Protein AF-A0A7S1DBY1-F1 (afdb_monomer)

Secondary structure (DSSP, 8-state):
--SS---TTTTPPPPPPPPPPS-HHHHHHHHHHHHHHHHHHHHHHHHHHHHHHHHHHHHHHHHHHHHHHHHHHHHHHHHHHHHHHHHHHHHHHHHHHHHHHHHHHHHHHHHHHHGGGS-------S--------TTTTTTTTSPPGGGB-TTTSSB-SSEEE-TTS-EEEHHHHHHHHTSTT-B-TTT-PBPP--

Sequence (195 aa):
NFQSSLTRGAFSPPPLDPFPRLQVPAMEEWVRKAVDRQNEFLFQTKRSIEEITAQSLNRTIGLRNQIAKLETEIQDADQISHHSIDDIQTRSESWVNNVDSTITLASHVIQALINKETESSPGCSLISGSFSTDEEELADVLEPPDHLACPITMELMTDPVMASDGHTYEREYIQQVLSAPNARSPLTNEKFEND

Mean predicted aligned error: 19.59 Å

Structure (mmCIF, N/CA/C/O backbone):
data_AF-A0A7S1DBY1-F1
#
_entry.id   AF-A0A7S1DBY1-F1
#
loop_
_atom_site.group_PDB
_atom_site.id
_atom_site.type_symbol
_atom_site.label_atom_id
_atom_site.label_alt_id
_atom_site.label_comp_id
_atom_site.label_asym_id
_atom_site.label_entity_id
_atom_site.label_seq_id
_atom_site.pdbx_PDB_ins_code
_atom_site.Cartn_x
_atom_site.Cartn_y
_atom_site.Cartn_z
_atom_site.occupancy
_atom_site.B_iso_or_equiv
_atom_site.auth_seq_id
_atom_site.auth_comp_id
_atom_site.auth_asym_id
_atom_site.auth_atom_id
_atom_site.pdbx_PDB_model_num
ATOM 1 N N . ASN A 1 1 ? -20.248 7.470 12.371 1.00 36.28 1 ASN A N 1
ATOM 2 C CA . ASN A 1 1 ? -21.475 7.653 13.182 1.00 36.28 1 ASN A CA 1
ATOM 3 C C . ASN A 1 1 ? -21.531 6.717 14.391 1.00 36.28 1 ASN A C 1
ATOM 5 O O . ASN A 1 1 ? -22.441 5.913 14.481 1.00 36.28 1 ASN A O 1
ATOM 9 N N . PHE A 1 2 ? -20.577 6.816 15.326 1.00 36.31 2 PHE A N 1
ATOM 10 C CA . PHE A 1 2 ? -20.592 6.071 16.605 1.00 36.31 2 PHE A CA 1
ATOM 11 C C . PHE A 1 2 ? -19.983 6.915 17.746 1.00 36.31 2 PHE A C 1
ATOM 13 O O . PHE A 1 2 ? -19.321 6.407 18.640 1.00 36.31 2 PHE A O 1
ATOM 20 N N . GLN A 1 3 ? -20.160 8.240 17.691 1.00 42.84 3 GLN A N 1
ATOM 21 C CA . GLN A 1 3 ? -19.724 9.159 18.755 1.00 42.84 3 GLN A CA 1
ATOM 22 C C . GLN A 1 3 ? -20.883 9.695 19.607 1.00 42.84 3 GLN A C 1
ATOM 24 O O . GLN A 1 3 ? -20.719 10.648 20.356 1.00 42.84 3 GLN A O 1
ATOM 29 N N . SER A 1 4 ? -22.058 9.077 19.545 1.00 43.94 4 SER A N 1
ATOM 30 C CA . SER A 1 4 ? -23.258 9.635 20.164 1.00 43.94 4 SER A CA 1
ATOM 31 C C . SER A 1 4 ? -24.070 8.575 20.899 1.00 43.94 4 SER A C 1
ATOM 33 O O . SER A 1 4 ? -25.180 8.281 20.474 1.00 43.94 4 SER A O 1
ATOM 35 N N . SER A 1 5 ? -23.534 7.988 21.975 1.00 44.09 5 SER A N 1
ATOM 36 C CA . SER A 1 5 ? -24.376 7.326 23.001 1.00 44.09 5 SER A CA 1
ATOM 37 C C . SER A 1 5 ? -23.647 6.778 24.233 1.00 44.09 5 SER A C 1
ATOM 39 O O . SER A 1 5 ? -24.301 6.197 25.092 1.00 44.09 5 SER A O 1
ATOM 41 N N . LEU A 1 6 ? -22.344 7.005 24.432 1.00 51.75 6 LEU A N 1
ATOM 42 C CA . LEU A 1 6 ? -21.742 6.817 25.762 1.00 51.75 6 LEU A CA 1
ATOM 43 C C . LEU A 1 6 ? -22.088 8.023 26.643 1.00 51.75 6 LEU A C 1
ATOM 45 O O . LEU A 1 6 ? -21.251 8.834 27.030 1.00 51.75 6 LEU A O 1
ATOM 49 N N . THR A 1 7 ? -23.385 8.189 26.895 1.00 50.38 7 THR A N 1
ATOM 50 C CA . THR A 1 7 ? -23.905 9.170 27.836 1.00 50.38 7 THR A CA 1
ATOM 51 C C . THR A 1 7 ? -23.317 8.869 29.206 1.00 50.38 7 THR A C 1
ATOM 53 O O . THR A 1 7 ? -23.364 7.725 29.658 1.00 50.38 7 THR A O 1
ATOM 56 N N . ARG A 1 8 ? -22.828 9.905 29.892 1.00 51.56 8 ARG A N 1
ATOM 57 C CA . ARG A 1 8 ? -22.310 9.879 31.274 1.00 51.56 8 ARG A CA 1
ATOM 58 C C . ARG A 1 8 ? -23.188 9.104 32.278 1.00 51.56 8 ARG A C 1
ATOM 60 O O . ARG A 1 8 ? -22.697 8.742 33.337 1.00 51.56 8 ARG A O 1
ATOM 67 N N . GLY A 1 9 ? -24.462 8.860 31.956 1.00 53.31 9 GLY A N 1
ATOM 68 C CA . GLY A 1 9 ? -25.415 8.099 32.766 1.00 53.31 9 GLY A CA 1
ATOM 69 C C . GLY A 1 9 ? -25.400 6.572 32.596 1.00 53.31 9 GLY A C 1
ATOM 70 O O . GLY A 1 9 ? -25.950 5.898 33.456 1.00 53.31 9 GLY A O 1
ATOM 71 N N . ALA A 1 10 ? -24.766 6.001 31.561 1.00 59.78 10 ALA A N 1
ATOM 72 C CA . ALA A 1 10 ? -24.819 4.549 31.300 1.00 59.78 10 ALA A CA 1
ATOM 73 C C . ALA A 1 10 ? -24.071 3.696 32.347 1.00 59.78 10 ALA A C 1
ATOM 75 O O . ALA A 1 10 ? -24.363 2.515 32.508 1.00 59.78 10 ALA A O 1
ATOM 76 N N . PHE A 1 11 ? -23.136 4.306 33.081 1.00 66.38 11 PHE A N 1
ATOM 77 C CA . PHE A 1 11 ? -22.367 3.673 34.160 1.00 66.38 11 PHE A CA 1
ATOM 78 C C . PHE A 1 11 ? -22.677 4.274 35.536 1.00 66.38 11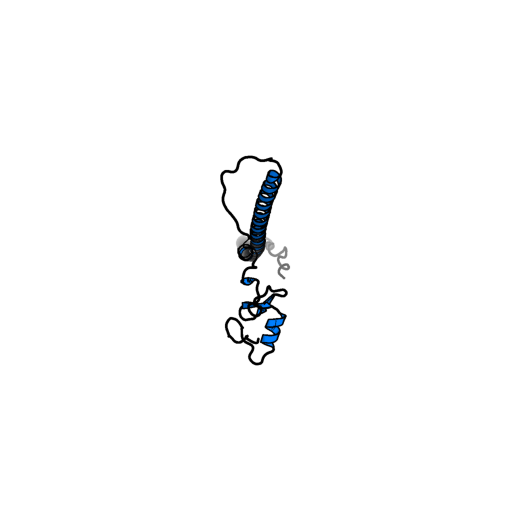 PHE A C 1
ATOM 80 O O . PHE A 1 11 ? -21.891 4.117 36.468 1.00 66.38 11 PHE A O 1
ATOM 87 N N . SER A 1 12 ? -23.792 4.996 35.682 1.00 77.62 12 SER A N 1
ATOM 88 C CA . SER A 1 12 ? -24.214 5.469 36.999 1.00 77.62 12 SER A CA 1
ATOM 89 C C . SER A 1 12 ? -24.974 4.353 37.716 1.00 77.62 12 SER A C 1
ATOM 91 O O . SER A 1 12 ? -25.920 3.819 37.131 1.00 77.62 12 SER A O 1
ATOM 93 N N . PRO A 1 13 ? -24.617 4.008 38.966 1.00 76.31 13 PRO A N 1
ATOM 94 C CA . PRO A 1 13 ? -25.388 3.041 39.732 1.00 76.31 13 PRO A CA 1
ATOM 95 C C . PRO A 1 13 ? -26.825 3.553 39.942 1.00 76.31 13 PRO A C 1
ATOM 97 O O . PRO A 1 13 ? -27.034 4.772 40.034 1.00 76.31 13 PRO A O 1
ATOM 100 N N . PRO A 1 14 ? -27.821 2.652 40.008 1.00 76.44 14 PRO A N 1
ATOM 101 C CA . PRO A 1 14 ? -29.200 3.037 40.273 1.00 76.44 14 PRO A CA 1
ATOM 102 C C . PRO A 1 14 ? -29.330 3.667 41.674 1.00 76.44 14 PRO A C 1
ATOM 104 O O . PRO A 1 14 ? -28.633 3.249 42.603 1.00 76.44 14 PRO A O 1
ATOM 107 N N . PRO A 1 15 ? -30.213 4.666 41.858 1.00 78.62 15 PRO A N 1
ATOM 108 C CA . PRO A 1 15 ? -30.458 5.259 43.168 1.00 78.62 15 PRO A CA 1
ATOM 109 C C . PRO A 1 15 ? -31.020 4.214 44.141 1.00 78.62 15 PRO A C 1
ATOM 111 O O . PRO A 1 15 ? -31.812 3.353 43.758 1.00 78.62 15 PRO A O 1
ATOM 114 N N . LEU A 1 16 ? -30.607 4.294 45.407 1.00 77.44 16 LEU A N 1
ATOM 115 C CA . LEU A 1 16 ? -31.093 3.395 46.453 1.00 77.44 16 LEU A CA 1
ATOM 116 C C . LEU A 1 16 ? -32.539 3.734 46.827 1.00 77.44 16 LEU A C 1
ATOM 118 O O . LEU A 1 16 ? -32.890 4.905 46.990 1.00 77.44 16 LEU A O 1
ATOM 122 N N . ASP A 1 17 ? -33.356 2.701 47.029 1.00 79.19 17 ASP A N 1
ATOM 123 C CA . ASP A 1 17 ? -34.693 2.870 47.595 1.00 79.19 17 ASP A CA 1
ATOM 124 C C . ASP A 1 17 ? -34.603 3.416 49.031 1.00 79.19 17 ASP A C 1
ATOM 126 O O . ASP A 1 17 ? -33.683 3.057 49.773 1.00 79.19 17 ASP A O 1
ATOM 130 N N . PRO A 1 18 ? -35.578 4.220 49.484 1.00 83.00 18 PRO A N 1
ATOM 131 C CA . PRO A 1 18 ? -35.625 4.683 50.864 1.00 83.00 18 PRO A CA 1
ATOM 132 C C . PRO A 1 18 ? -35.701 3.506 51.846 1.00 83.00 18 PRO A C 1
ATOM 134 O O . PRO A 1 18 ? -36.431 2.536 51.637 1.00 83.00 18 PRO A O 1
ATOM 137 N N . PHE A 1 19 ? -34.942 3.607 52.937 1.00 81.81 19 PHE A N 1
ATOM 138 C CA . PHE A 1 19 ? -34.843 2.553 53.941 1.00 81.81 19 PHE A CA 1
ATOM 139 C C . PHE A 1 19 ? -36.186 2.342 54.673 1.00 81.81 19 PHE A C 1
ATOM 141 O O . PHE A 1 19 ? -36.769 3.317 55.168 1.00 81.81 19 PHE A O 1
ATOM 148 N N . PRO A 1 20 ? -36.697 1.100 54.777 1.00 80.12 20 PRO A N 1
ATOM 149 C CA . PRO A 1 20 ? -37.965 0.828 55.447 1.00 80.12 20 PRO A CA 1
ATOM 150 C C . PRO A 1 20 ? -37.848 1.040 56.965 1.00 80.12 20 PRO A C 1
ATOM 152 O O . PRO A 1 20 ? -36.881 0.618 57.596 1.00 80.12 20 PRO A O 1
ATOM 155 N N . ARG A 1 21 ? -38.849 1.680 57.590 1.00 80.31 21 ARG A N 1
ATOM 156 C CA . ARG A 1 21 ? -38.885 1.853 59.054 1.00 80.31 21 ARG A CA 1
ATOM 157 C C . ARG A 1 21 ? -39.583 0.661 59.724 1.00 80.31 21 ARG A C 1
ATOM 159 O O . ARG A 1 21 ? -40.751 0.407 59.458 1.00 80.31 21 ARG A O 1
ATOM 166 N N . LEU A 1 22 ? -38.882 0.024 60.668 1.00 63.69 22 LEU A N 1
ATOM 167 C CA . LEU A 1 22 ? -39.435 -0.749 61.798 1.00 63.69 22 LEU A CA 1
ATOM 168 C C . LEU A 1 22 ? -40.109 -2.116 61.515 1.00 63.69 22 LEU A C 1
ATOM 170 O O . LEU A 1 22 ? -40.992 -2.512 62.271 1.00 63.69 22 LEU A O 1
ATOM 174 N N . GLN A 1 23 ? -39.651 -2.898 60.525 1.00 80.62 23 GLN A N 1
ATOM 175 C CA . GLN A 1 23 ? -39.951 -4.346 60.440 1.00 80.62 23 GLN A CA 1
ATOM 176 C C . GLN A 1 23 ? -38.745 -5.149 59.913 1.00 80.62 23 GLN A C 1
ATOM 178 O O . GLN A 1 23 ? -38.261 -4.881 58.816 1.00 80.62 23 GLN A O 1
ATOM 183 N N . VAL A 1 24 ? -38.276 -6.152 60.673 1.00 84.06 24 VAL A N 1
ATOM 184 C CA . VAL A 1 24 ? -37.100 -6.984 60.316 1.00 84.06 24 VAL A CA 1
ATOM 185 C C . VAL A 1 24 ? -37.265 -7.709 58.966 1.00 84.06 24 VAL A C 1
ATOM 187 O O . VAL A 1 24 ? -36.363 -7.584 58.140 1.00 84.06 24 VAL A O 1
ATOM 190 N N . PRO A 1 25 ? -38.409 -8.355 58.650 1.00 87.62 25 PRO A N 1
ATOM 191 C CA . PRO A 1 25 ? -38.575 -9.037 57.360 1.00 87.62 25 PRO A CA 1
ATOM 192 C C . PRO A 1 25 ? -38.527 -8.081 56.159 1.00 87.62 25 PRO A C 1
ATOM 194 O O . PRO A 1 25 ? -37.956 -8.399 55.119 1.00 87.62 25 PRO A O 1
ATOM 197 N N . ALA A 1 26 ? -39.080 -6.873 56.311 1.00 85.31 26 ALA A N 1
ATOM 198 C CA . ALA A 1 26 ? -39.032 -5.844 55.273 1.00 85.31 26 ALA A CA 1
ATOM 199 C C . ALA A 1 26 ? -37.602 -5.327 55.037 1.00 85.31 26 ALA A C 1
ATOM 201 O O . ALA A 1 26 ? -37.254 -4.958 53.917 1.00 85.31 26 ALA A O 1
ATOM 202 N N . MET A 1 27 ? -36.767 -5.320 56.079 1.00 86.25 27 MET A N 1
ATOM 203 C CA . MET A 1 27 ? -35.362 -4.930 55.996 1.00 86.25 27 MET A CA 1
ATOM 204 C C . MET A 1 27 ? -34.515 -5.991 55.283 1.00 86.25 27 MET A C 1
ATOM 206 O O . MET A 1 27 ? -33.734 -5.641 54.403 1.00 86.25 27 MET A O 1
ATOM 210 N N . GLU A 1 28 ? -34.701 -7.278 55.590 1.00 89.31 28 GLU A N 1
ATOM 211 C CA . GLU A 1 28 ? -34.015 -8.383 54.896 1.00 89.31 28 GLU A CA 1
ATOM 212 C C . GLU A 1 28 ? -34.369 -8.429 53.402 1.00 89.31 28 GLU A C 1
ATOM 214 O O . GLU A 1 28 ? -33.496 -8.564 52.543 1.00 89.31 28 GLU A O 1
ATOM 219 N N . GLU A 1 29 ? -35.652 -8.240 53.083 1.00 89.62 29 GLU A N 1
ATOM 220 C CA . GLU A 1 29 ? -36.157 -8.113 51.715 1.00 89.62 29 GLU A CA 1
ATOM 221 C C . GLU A 1 29 ? -35.528 -6.930 50.974 1.00 89.62 29 GLU A C 1
ATOM 223 O O . GLU A 1 29 ? -35.111 -7.063 49.820 1.00 89.62 29 GLU A O 1
ATOM 228 N N . TRP A 1 30 ? -35.445 -5.776 51.638 1.00 90.38 30 TRP A N 1
ATOM 229 C CA . TRP A 1 30 ? -34.843 -4.570 51.079 1.00 90.38 30 TRP A CA 1
ATOM 230 C C . TRP A 1 30 ? -33.349 -4.760 50.805 1.00 90.38 30 TRP A C 1
ATOM 232 O O . TRP A 1 30 ? -32.894 -4.436 49.708 1.00 90.38 30 TRP A O 1
ATOM 242 N N . VAL A 1 31 ? -32.599 -5.341 51.752 1.00 90.62 31 VAL A N 1
ATOM 243 C CA . VAL A 1 31 ? -31.158 -5.610 51.595 1.00 90.62 31 VAL A CA 1
ATOM 244 C C . VAL A 1 31 ? -30.920 -6.559 50.426 1.00 90.62 31 VAL A C 1
ATOM 246 O O . VAL A 1 31 ? -30.097 -6.258 49.564 1.00 90.62 31 VAL A O 1
ATOM 249 N N . ARG A 1 32 ? -31.679 -7.657 50.336 1.00 91.00 32 ARG A N 1
ATOM 250 C CA . ARG A 1 32 ? -31.592 -8.604 49.216 1.00 91.00 32 ARG A CA 1
ATOM 251 C C . ARG A 1 32 ? -31.838 -7.913 47.873 1.00 91.00 32 ARG A C 1
ATOM 253 O O . ARG A 1 32 ? -30.993 -7.994 46.992 1.00 91.00 32 ARG A O 1
ATOM 260 N N . LYS A 1 33 ? -32.925 -7.144 47.740 1.00 90.69 33 LYS A N 1
ATOM 261 C CA . LYS A 1 33 ? -33.230 -6.398 46.502 1.00 90.69 33 LYS A CA 1
ATOM 262 C C . LYS A 1 33 ? -32.185 -5.335 46.165 1.00 90.69 33 LYS A C 1
ATOM 264 O O . LYS A 1 33 ? -31.932 -5.070 44.992 1.00 90.69 33 LYS A O 1
ATOM 269 N N . ALA A 1 34 ? -31.603 -4.677 47.165 1.00 89.06 34 ALA A N 1
ATOM 270 C CA . ALA A 1 34 ? -30.519 -3.723 46.954 1.00 89.06 34 ALA A CA 1
ATOM 271 C C . ALA A 1 34 ? -29.258 -4.425 46.420 1.00 89.06 34 ALA A C 1
ATOM 273 O O . ALA A 1 34 ? -28.677 -3.960 45.441 1.00 89.06 34 ALA A O 1
ATOM 274 N N . VAL A 1 35 ? -28.891 -5.569 47.003 1.00 91.81 35 VAL A N 1
ATOM 275 C CA . VAL A 1 35 ? -27.761 -6.395 46.552 1.00 91.81 35 VAL A CA 1
ATOM 276 C C . VAL A 1 35 ? -27.999 -6.941 45.143 1.00 91.81 35 VAL A C 1
ATOM 278 O O . VAL A 1 35 ? -27.120 -6.813 44.295 1.00 91.81 35 VAL A O 1
ATOM 281 N N . ASP A 1 36 ? -29.189 -7.470 44.853 1.00 91.88 36 ASP A N 1
ATOM 282 C CA . ASP A 1 36 ? -29.532 -8.005 43.529 1.00 91.88 36 ASP A CA 1
ATOM 283 C C . ASP A 1 36 ? -29.437 -6.925 42.443 1.00 91.88 36 ASP A C 1
ATOM 285 O O . ASP A 1 36 ? -28.848 -7.150 41.387 1.00 91.88 36 ASP A O 1
ATOM 289 N N . ARG A 1 37 ? -29.933 -5.710 42.719 1.00 88.38 37 ARG A N 1
ATOM 290 C CA . ARG A 1 37 ? -29.807 -4.568 41.797 1.00 88.38 37 ARG A CA 1
ATOM 291 C C . ARG A 1 37 ? -28.361 -4.152 41.570 1.00 88.38 37 ARG A C 1
ATOM 293 O O . ARG A 1 37 ? -27.995 -3.834 40.440 1.00 88.38 37 ARG A O 1
ATOM 300 N N . GLN A 1 38 ? -27.546 -4.155 42.622 1.00 89.62 38 GLN A N 1
ATOM 301 C CA . GLN A 1 38 ? -26.128 -3.834 42.507 1.00 89.62 38 GLN A CA 1
ATOM 302 C C . GLN A 1 38 ? -25.391 -4.892 41.674 1.00 89.62 38 GLN A C 1
ATOM 304 O O . GLN A 1 38 ? -24.591 -4.537 40.811 1.00 89.62 38 GLN A O 1
ATOM 309 N N . ASN A 1 39 ? -25.683 -6.176 41.890 1.00 92.69 39 ASN A N 1
ATOM 310 C CA . ASN A 1 39 ? -25.093 -7.279 41.133 1.00 92.69 39 ASN A CA 1
ATOM 311 C C . ASN A 1 39 ? -25.495 -7.236 39.655 1.00 92.69 39 ASN A C 1
ATOM 313 O O . ASN A 1 39 ? -24.633 -7.395 38.794 1.00 92.69 39 ASN A O 1
ATOM 317 N N . GLU A 1 40 ? -26.766 -6.960 39.354 1.00 91.88 40 GLU A N 1
ATOM 318 C CA . GLU A 1 40 ? -27.238 -6.798 37.975 1.00 91.88 40 GLU A CA 1
ATOM 319 C C . GLU A 1 40 ? -26.554 -5.605 37.296 1.00 91.88 40 GLU A C 1
ATOM 321 O O . GLU A 1 40 ? -26.042 -5.726 36.184 1.00 91.88 40 GLU A O 1
ATOM 326 N N . PHE A 1 41 ? -26.446 -4.465 37.984 1.00 91.06 41 PHE A N 1
ATOM 327 C CA . PHE A 1 41 ? -25.714 -3.308 37.470 1.00 91.06 41 PHE A CA 1
ATOM 328 C C . PHE A 1 41 ? -24.238 -3.638 37.187 1.00 91.06 41 PHE A C 1
ATOM 330 O O . PHE A 1 41 ? -23.713 -3.302 36.123 1.00 91.06 41 PHE A O 1
ATOM 337 N N . LEU A 1 42 ? -23.562 -4.337 38.102 1.00 90.62 42 LEU A N 1
ATOM 338 C CA . LEU A 1 42 ? -22.181 -4.784 37.904 1.00 90.62 42 LEU A CA 1
ATOM 339 C C . LEU A 1 42 ? -22.052 -5.752 36.721 1.00 90.62 42 LEU A C 1
ATOM 341 O O . LEU A 1 42 ? -21.102 -5.656 35.946 1.00 90.62 42 LEU A O 1
ATOM 345 N N . PHE A 1 43 ? -23.016 -6.654 36.543 1.00 92.94 43 PHE A N 1
ATOM 346 C CA . PHE A 1 43 ? -23.033 -7.582 35.417 1.00 92.94 43 PHE A CA 1
ATOM 347 C C . PHE A 1 43 ? -23.182 -6.848 34.078 1.00 92.94 43 PHE A C 1
ATOM 349 O O . PHE A 1 43 ? -22.396 -7.072 33.153 1.00 92.94 43 PHE A O 1
ATOM 356 N N . GLN A 1 44 ? -24.133 -5.916 33.990 1.00 88.62 44 GLN A N 1
ATOM 357 C CA . GLN A 1 44 ? -24.370 -5.120 32.783 1.00 88.62 44 GLN A CA 1
ATOM 358 C C . GLN A 1 44 ? -23.179 -4.220 32.444 1.00 88.62 44 GLN A C 1
ATOM 360 O O . GLN A 1 44 ? -22.754 -4.145 31.290 1.00 88.62 44 GLN A O 1
ATOM 365 N N . THR A 1 45 ? -22.595 -3.561 33.447 1.00 90.56 45 THR A N 1
ATOM 366 C CA . THR A 1 45 ? -21.420 -2.702 33.239 1.00 90.56 45 THR A CA 1
ATOM 367 C C . THR A 1 45 ? -20.200 -3.501 32.805 1.00 90.56 45 THR A C 1
ATOM 369 O O . THR A 1 45 ? -19.530 -3.091 31.858 1.00 90.56 45 THR A O 1
ATOM 372 N N . LYS A 1 46 ? -19.947 -4.669 33.409 1.00 94.25 46 LYS A N 1
ATOM 373 C CA . LYS A 1 46 ? -18.888 -5.585 32.968 1.00 94.25 46 LYS A CA 1
ATOM 374 C C . LYS A 1 46 ? -19.066 -5.970 31.499 1.00 94.25 46 LYS A C 1
ATOM 376 O O . LYS A 1 46 ? -18.130 -5.816 30.720 1.00 94.25 46 LYS A O 1
ATOM 381 N N . ARG A 1 47 ? -20.269 -6.402 31.112 1.00 92.12 47 ARG A N 1
ATOM 382 C CA . ARG A 1 47 ? -20.576 -6.791 29.728 1.00 92.12 47 ARG A CA 1
ATOM 383 C C . ARG A 1 47 ? -20.386 -5.630 28.748 1.00 92.12 47 ARG A C 1
ATOM 385 O O . ARG A 1 47 ? -19.797 -5.817 27.689 1.00 92.12 47 ARG A O 1
ATOM 392 N N . SER A 1 48 ? -20.840 -4.433 29.115 1.00 89.69 48 SER A N 1
ATOM 393 C CA . SER A 1 48 ? -20.678 -3.220 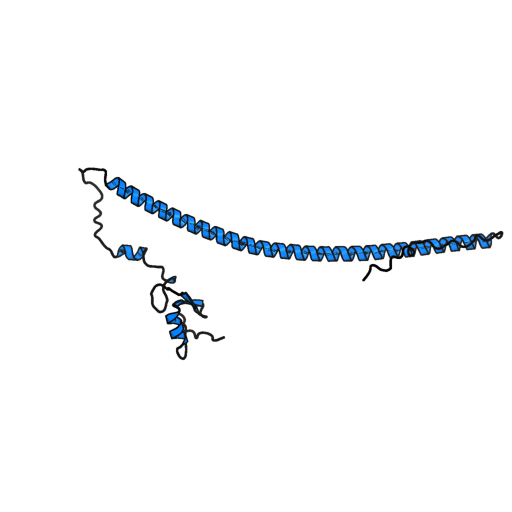28.303 1.00 89.69 48 SER A CA 1
ATOM 394 C C . SER A 1 48 ? -19.203 -2.852 28.113 1.00 89.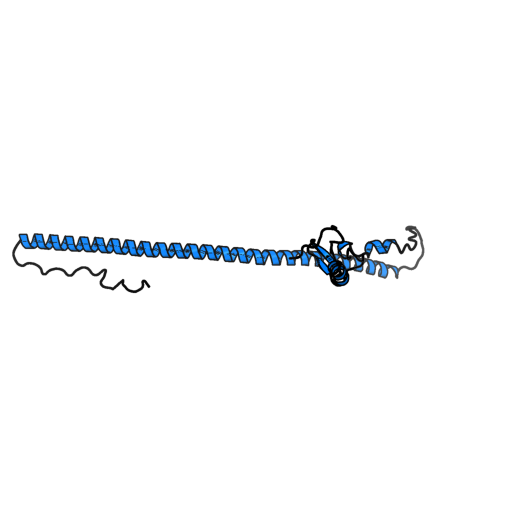69 48 SER A C 1
ATOM 396 O O . SER A 1 48 ? -18.769 -2.555 27.001 1.00 89.69 48 SER A O 1
ATOM 398 N N . ILE A 1 49 ? -18.395 -2.942 29.176 1.00 91.62 49 ILE A N 1
ATOM 399 C CA . ILE A 1 49 ? -16.945 -2.725 29.095 1.00 91.62 49 ILE A CA 1
ATOM 400 C C . ILE A 1 49 ? -16.301 -3.764 28.177 1.00 91.62 49 ILE A C 1
ATOM 402 O O . ILE A 1 49 ? -15.535 -3.387 27.292 1.00 91.62 49 ILE A O 1
ATOM 406 N N . GLU A 1 50 ? -16.607 -5.052 28.346 1.00 94.44 50 GLU A N 1
ATOM 407 C CA . GLU A 1 50 ? -16.077 -6.126 27.494 1.00 94.44 50 GLU A CA 1
ATOM 408 C C . GLU A 1 50 ? -16.408 -5.888 26.015 1.00 94.44 50 GLU A C 1
ATOM 410 O O . GLU A 1 50 ? -15.528 -5.997 25.159 1.00 94.44 50 GLU A O 1
ATOM 415 N N . GLU A 1 51 ? -17.639 -5.477 25.712 1.00 94.38 51 GLU A N 1
ATOM 416 C CA . GLU A 1 51 ? -18.078 -5.180 24.351 1.00 94.38 51 GLU A CA 1
ATOM 417 C C . GLU A 1 51 ? -17.349 -3.969 23.751 1.00 94.38 51 GLU A C 1
ATOM 419 O O . GLU A 1 51 ? -16.815 -4.057 22.643 1.00 94.38 51 GLU A O 1
ATOM 424 N N . ILE A 1 52 ? -17.244 -2.861 24.492 1.00 92.56 52 ILE A N 1
ATOM 425 C CA . ILE A 1 52 ? -16.483 -1.675 24.063 1.00 92.56 52 ILE A CA 1
ATOM 426 C C . ILE A 1 52 ? -15.017 -2.043 23.816 1.00 92.56 52 ILE A C 1
ATOM 428 O O . ILE A 1 52 ? -14.414 -1.610 22.829 1.00 92.56 52 ILE A O 1
ATOM 432 N N . THR A 1 53 ? -14.442 -2.865 24.693 1.00 95.19 53 THR A N 1
ATOM 433 C CA . THR A 1 53 ? -13.048 -3.300 24.585 1.00 95.19 53 THR A CA 1
ATOM 434 C C . THR A 1 53 ? -12.850 -4.165 23.341 1.00 95.19 53 THR A C 1
ATOM 436 O O . THR A 1 53 ? -11.912 -3.930 22.580 1.00 95.19 53 THR A O 1
ATOM 439 N N . ALA A 1 54 ? -13.763 -5.103 23.071 1.00 95.25 54 ALA A N 1
ATOM 440 C CA . ALA A 1 54 ? -13.734 -5.943 21.875 1.00 95.25 54 ALA A CA 1
ATOM 441 C C . ALA A 1 54 ? -13.884 -5.120 20.585 1.00 95.25 54 ALA A C 1
ATOM 443 O O . ALA A 1 54 ? -13.133 -5.317 19.627 1.00 95.25 54 ALA A O 1
ATOM 444 N N . GLN A 1 55 ? -14.801 -4.150 20.563 1.00 95.19 55 GLN A N 1
ATOM 445 C CA . GLN A 1 55 ? -14.980 -3.247 19.423 1.00 95.19 55 GLN A CA 1
ATOM 446 C C . GLN A 1 55 ? -13.725 -2.396 19.170 1.00 95.19 55 GLN A C 1
ATOM 448 O O . GLN A 1 55 ? -13.279 -2.268 18.027 1.00 95.19 55 GLN A O 1
ATOM 453 N N . SER A 1 56 ? -13.125 -1.848 20.231 1.00 95.38 56 SER A N 1
ATOM 454 C CA . SER A 1 56 ? -11.874 -1.084 20.151 1.00 95.38 56 SER A CA 1
ATOM 455 C C . SER A 1 56 ? -10.713 -1.940 19.633 1.00 95.38 56 SER A C 1
ATOM 457 O O . SER A 1 56 ? -9.957 -1.515 18.752 1.00 95.38 56 SER A O 1
ATOM 459 N N . LEU A 1 57 ? -10.605 -3.181 20.117 1.00 97.31 57 LEU A N 1
ATOM 460 C CA . LEU A 1 57 ? -9.587 -4.129 19.677 1.00 97.31 57 LEU A CA 1
ATOM 461 C C . LEU A 1 57 ? -9.746 -4.473 18.193 1.00 97.31 57 LEU A C 1
ATOM 463 O O . LEU A 1 57 ? -8.776 -4.369 17.445 1.00 97.31 57 LEU A O 1
ATOM 467 N N . ASN A 1 58 ? -10.962 -4.794 17.744 1.00 96.75 58 ASN A N 1
ATOM 468 C CA . ASN A 1 58 ? -11.244 -5.080 16.335 1.00 96.75 58 ASN A CA 1
ATOM 469 C C . ASN A 1 58 ? -10.890 -3.897 15.431 1.00 96.75 58 ASN A C 1
ATOM 471 O O . ASN A 1 58 ? -10.273 -4.079 14.381 1.00 96.75 58 ASN A O 1
ATOM 475 N N . ARG A 1 59 ? -11.214 -2.671 15.857 1.00 96.75 59 ARG A N 1
ATOM 476 C CA . ARG A 1 59 ? -10.834 -1.462 15.120 1.00 96.75 59 ARG A CA 1
ATOM 477 C C . ARG A 1 59 ? -9.317 -1.301 15.040 1.00 96.75 59 ARG A C 1
ATOM 479 O O . ARG A 1 59 ? -8.797 -0.976 13.978 1.00 96.75 59 ARG A O 1
ATOM 486 N N . THR A 1 60 ? -8.614 -1.561 16.140 1.00 96.56 60 THR A N 1
ATOM 487 C CA . THR A 1 60 ? -7.147 -1.485 16.200 1.00 96.56 60 THR A CA 1
ATOM 488 C C . THR A 1 60 ? -6.494 -2.524 15.291 1.00 96.56 60 THR A C 1
ATOM 490 O O . THR A 1 60 ? -5.576 -2.193 14.548 1.00 96.56 60 THR A O 1
ATOM 493 N N . ILE A 1 61 ? -6.982 -3.767 15.305 1.00 97.69 61 ILE A N 1
ATOM 494 C CA . ILE A 1 61 ? -6.505 -4.834 14.414 1.00 97.69 61 ILE A CA 1
ATOM 495 C C . ILE A 1 61 ? -6.753 -4.456 12.949 1.00 97.69 61 ILE A C 1
ATOM 497 O O . ILE A 1 61 ? -5.846 -4.566 12.131 1.00 97.69 61 ILE A O 1
ATOM 501 N N . GLY A 1 62 ? -7.942 -3.939 12.626 1.00 97.38 62 GLY A N 1
ATOM 502 C CA . GLY A 1 62 ? -8.262 -3.476 11.274 1.00 97.38 62 GLY A CA 1
ATOM 503 C C . GLY A 1 62 ? -7.318 -2.377 10.781 1.00 97.38 62 GLY A C 1
ATOM 504 O O . GLY A 1 62 ? -6.840 -2.447 9.651 1.00 97.38 62 GLY A O 1
ATOM 505 N N . LEU A 1 63 ? -6.998 -1.400 11.635 1.00 97.12 63 LEU A N 1
ATOM 506 C CA . LEU A 1 63 ? -6.028 -0.351 11.311 1.00 97.12 63 LEU A CA 1
ATOM 507 C C . LEU A 1 63 ? -4.611 -0.906 11.137 1.00 97.12 63 LEU A C 1
ATOM 509 O O . LEU A 1 63 ? -3.939 -0.522 10.188 1.00 97.12 63 LEU A O 1
ATOM 513 N N . ARG A 1 64 ? -4.168 -1.842 11.987 1.00 96.94 64 ARG A N 1
ATOM 514 C CA . ARG A 1 64 ? -2.858 -2.498 11.814 1.00 96.94 64 ARG A CA 1
ATOM 515 C C . ARG A 1 64 ? -2.753 -3.226 10.480 1.00 96.94 64 ARG A C 1
ATOM 517 O O . ARG A 1 64 ? -1.730 -3.113 9.823 1.00 96.94 64 ARG A O 1
ATOM 524 N N . ASN A 1 65 ? -3.805 -3.922 10.059 1.00 97.00 65 ASN A N 1
ATOM 525 C CA . ASN A 1 65 ? -3.806 -4.614 8.769 1.00 97.00 65 ASN A CA 1
ATOM 526 C C . ASN A 1 65 ? -3.726 -3.629 7.591 1.00 97.00 65 ASN A C 1
ATOM 528 O O . ASN A 1 65 ? -3.061 -3.913 6.601 1.00 97.00 65 ASN A O 1
ATOM 532 N N . GLN A 1 66 ? -4.377 -2.465 7.695 1.00 97.88 66 GLN A N 1
ATOM 533 C CA . GLN A 1 66 ? -4.256 -1.407 6.685 1.00 97.88 66 GLN A CA 1
ATOM 534 C C . GLN A 1 66 ? -2.848 -0.806 6.656 1.00 97.88 66 GLN A C 1
ATOM 536 O O . GLN A 1 66 ? -2.315 -0.596 5.573 1.00 97.88 66 GLN A O 1
ATOM 541 N N . ILE A 1 67 ? -2.242 -0.575 7.825 1.00 97.44 67 ILE A N 1
ATOM 542 C CA . ILE A 1 67 ? -0.853 -0.111 7.932 1.00 97.44 67 ILE A CA 1
ATOM 543 C C . ILE A 1 67 ? 0.086 -1.124 7.278 1.00 97.44 67 ILE A C 1
ATOM 545 O O . ILE A 1 67 ? 0.848 -0.734 6.408 1.00 97.44 67 ILE A O 1
ATOM 549 N N . ALA A 1 68 ? -0.044 -2.413 7.597 1.00 96.69 68 ALA A N 1
ATOM 550 C CA . ALA A 1 68 ? 0.788 -3.459 7.007 1.00 96.69 68 ALA A CA 1
ATOM 551 C C . ALA A 1 68 ? 0.674 -3.505 5.472 1.00 96.69 68 ALA A C 1
ATOM 553 O O . ALA A 1 68 ? 1.674 -3.664 4.784 1.00 96.69 68 ALA A O 1
ATOM 554 N N . LYS A 1 69 ? -0.534 -3.311 4.921 1.00 97.38 69 LYS A N 1
ATOM 555 C CA . LYS A 1 69 ? -0.741 -3.225 3.465 1.00 97.38 69 LYS A CA 1
ATOM 556 C C . LYS A 1 69 ? -0.037 -2.010 2.852 1.00 97.38 69 LYS A C 1
ATOM 558 O O . LYS A 1 69 ? 0.584 -2.124 1.801 1.00 97.38 69 LYS A O 1
ATOM 563 N N . LEU A 1 70 ? -0.139 -0.852 3.501 1.00 96.12 70 LEU A N 1
ATOM 564 C CA . LEU A 1 70 ? 0.538 0.363 3.045 1.00 96.12 70 LEU A CA 1
ATOM 565 C C . LEU A 1 70 ? 2.061 0.235 3.151 1.00 96.12 70 LEU A C 1
ATOM 567 O O . LEU A 1 70 ? 2.762 0.671 2.249 1.00 96.12 70 LEU A O 1
ATOM 571 N N . GLU A 1 71 ? 2.574 -0.392 4.211 1.00 97.12 71 GLU A N 1
ATOM 572 C CA . GLU A 1 71 ? 4.005 -0.671 4.376 1.00 97.12 71 GLU A CA 1
ATOM 573 C C . GLU A 1 71 ? 4.534 -1.545 3.233 1.00 97.12 71 GLU A C 1
ATOM 575 O O . GLU A 1 71 ? 5.571 -1.220 2.660 1.00 97.12 71 GLU A O 1
ATOM 580 N N . THR A 1 72 ? 3.797 -2.590 2.835 1.00 96.12 72 THR A N 1
ATOM 581 C CA . THR A 1 72 ? 4.182 -3.412 1.676 1.00 96.12 72 THR A CA 1
ATOM 582 C C . THR A 1 72 ? 4.143 -2.633 0.362 1.00 96.12 72 THR A C 1
ATOM 584 O O . THR A 1 72 ? 5.085 -2.720 -0.412 1.00 96.12 72 THR A O 1
ATOM 587 N N . GLU A 1 73 ? 3.110 -1.813 0.128 1.00 95.75 73 GLU A N 1
ATOM 588 C CA . GLU A 1 73 ? 3.015 -0.997 -1.096 1.00 95.75 73 GLU A CA 1
ATOM 589 C C . GLU A 1 73 ? 4.150 0.037 -1.189 1.00 95.75 73 GLU A C 1
ATOM 591 O O . GLU A 1 73 ? 4.684 0.277 -2.271 1.00 95.75 73 GLU A O 1
ATOM 596 N N . ILE A 1 74 ? 4.545 0.632 -0.058 1.00 93.62 74 ILE A N 1
ATOM 597 C CA . ILE A 1 74 ? 5.697 1.541 0.010 1.00 93.62 74 ILE A CA 1
ATOM 598 C C . ILE A 1 74 ? 6.988 0.787 -0.317 1.00 93.62 74 ILE A C 1
ATOM 600 O O . ILE A 1 74 ? 7.806 1.295 -1.080 1.00 93.62 74 ILE A O 1
ATOM 604 N N . GLN A 1 75 ? 7.169 -0.412 0.235 1.00 93.69 75 GLN A N 1
ATOM 605 C CA . GLN A 1 75 ? 8.375 -1.204 0.007 1.00 93.69 75 GLN A CA 1
ATOM 606 C C . GLN A 1 75 ? 8.502 -1.675 -1.448 1.00 93.69 75 GLN A C 1
ATOM 608 O O . GLN A 1 75 ? 9.590 -1.604 -2.018 1.00 93.69 75 GLN A O 1
ATOM 613 N N . ASP A 1 76 ? 7.398 -2.084 -2.072 1.00 91.19 76 ASP A N 1
ATOM 614 C CA . ASP A 1 76 ? 7.379 -2.454 -3.490 1.00 91.19 76 ASP A CA 1
ATOM 615 C C . ASP A 1 76 ? 7.739 -1.251 -4.382 1.00 91.19 76 ASP A C 1
ATOM 617 O O . ASP A 1 76 ? 8.521 -1.377 -5.328 1.00 91.19 76 ASP A O 1
ATOM 621 N N . ALA A 1 77 ? 7.216 -0.060 -4.064 1.00 86.69 77 ALA A N 1
ATOM 622 C CA . ALA A 1 77 ? 7.540 1.169 -4.790 1.00 86.69 77 ALA A CA 1
ATOM 623 C C . ALA A 1 77 ? 9.022 1.568 -4.647 1.00 86.69 77 ALA A C 1
ATOM 625 O O . ALA A 1 77 ? 9.645 1.992 -5.624 1.00 86.69 77 ALA A O 1
ATOM 626 N N . ASP A 1 78 ? 9.593 1.401 -3.452 1.00 88.69 78 ASP A N 1
ATOM 627 C CA . ASP A 1 78 ? 11.007 1.671 -3.173 1.00 88.69 78 ASP A CA 1
ATOM 628 C C . ASP A 1 78 ? 11.926 0.732 -3.970 1.00 88.69 78 ASP A C 1
ATOM 630 O O . ASP A 1 78 ? 12.896 1.168 -4.595 1.00 88.69 78 ASP A O 1
ATOM 634 N N . GLN A 1 79 ? 11.562 -0.550 -4.055 1.00 85.19 79 GLN A N 1
ATOM 635 C CA . GLN A 1 79 ? 12.326 -1.545 -4.802 1.00 85.19 79 GLN A CA 1
ATOM 636 C C . GLN A 1 79 ? 12.377 -1.248 -6.309 1.00 85.19 79 GLN A C 1
ATOM 638 O O . GLN A 1 79 ? 13.430 -1.403 -6.929 1.00 85.19 79 GLN A O 1
ATOM 643 N N . ILE A 1 80 ? 11.272 -0.770 -6.893 1.00 80.75 80 ILE A N 1
ATOM 644 C CA . ILE A 1 80 ? 11.229 -0.350 -8.305 1.00 80.75 80 ILE A CA 1
ATOM 645 C C . ILE A 1 80 ? 12.165 0.842 -8.543 1.00 80.75 80 ILE A C 1
ATOM 647 O O . ILE A 1 80 ? 12.904 0.867 -9.529 1.00 80.75 80 ILE A O 1
ATOM 651 N N . SER A 1 81 ? 12.156 1.818 -7.632 1.00 78.44 81 SER A N 1
ATOM 652 C CA . SER A 1 81 ? 13.013 3.001 -7.734 1.00 78.44 81 SER A CA 1
ATOM 653 C C . SER A 1 81 ? 14.496 2.637 -7.631 1.00 78.44 81 SER A C 1
ATOM 655 O O . SER A 1 81 ? 15.296 3.080 -8.455 1.00 78.44 81 SER A O 1
ATOM 657 N N . HIS A 1 82 ? 14.870 1.812 -6.651 1.00 79.38 82 HIS A N 1
ATOM 658 C CA . HIS A 1 82 ? 16.261 1.412 -6.442 1.00 79.38 82 HIS A CA 1
ATOM 659 C C . HIS A 1 82 ? 16.814 0.577 -7.597 1.00 79.38 82 HIS A C 1
ATOM 661 O O . HIS A 1 82 ? 17.892 0.892 -8.095 1.00 79.38 82 HIS A O 1
ATOM 667 N N . HIS A 1 83 ? 16.053 -0.401 -8.103 1.00 80.69 83 HIS A N 1
ATOM 668 C CA . HIS A 1 83 ? 16.497 -1.213 -9.238 1.00 80.69 83 HIS A CA 1
ATOM 669 C C . HIS A 1 83 ? 16.780 -0.359 -10.483 1.00 80.69 83 HIS A C 1
ATOM 671 O O . HIS A 1 83 ? 17.808 -0.536 -11.133 1.00 80.69 83 HIS A O 1
ATOM 677 N N . SER A 1 84 ? 15.917 0.622 -10.775 1.00 83.56 84 SER A N 1
ATOM 678 C CA . SER A 1 84 ? 16.118 1.513 -11.920 1.00 83.56 84 SER A CA 1
ATOM 679 C C . SER A 1 84 ? 17.341 2.420 -11.765 1.00 83.56 84 SER A C 1
ATOM 681 O O . SER A 1 84 ? 17.976 2.745 -12.769 1.00 83.56 84 SER A O 1
ATOM 683 N N . ILE A 1 85 ? 17.656 2.871 -10.548 1.00 85.75 85 ILE A N 1
ATOM 684 C CA . ILE A 1 85 ? 18.824 3.725 -10.290 1.00 85.75 85 ILE A CA 1
ATOM 685 C C . ILE A 1 85 ? 20.110 2.902 -10.388 1.00 85.75 85 ILE A C 1
ATOM 687 O O . ILE A 1 85 ? 21.043 3.330 -11.068 1.00 85.75 85 ILE A O 1
ATOM 691 N N . ASP A 1 86 ? 20.140 1.716 -9.780 1.00 86.44 86 ASP A N 1
ATOM 692 C CA . ASP A 1 86 ? 21.313 0.837 -9.772 1.00 86.44 86 ASP A CA 1
ATOM 693 C C . ASP A 1 86 ? 21.685 0.373 -11.189 1.00 86.44 86 ASP A C 1
ATOM 695 O O . ASP A 1 86 ? 22.865 0.365 -11.552 1.00 86.44 86 ASP A O 1
ATOM 699 N N . ASP A 1 87 ? 20.695 0.066 -12.034 1.00 86.62 8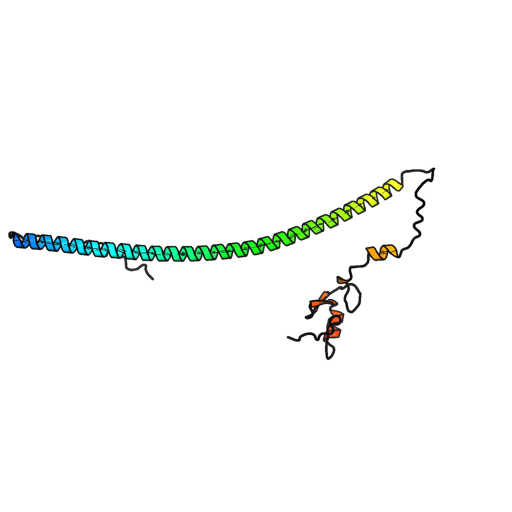7 ASP A N 1
ATOM 700 C CA . ASP A 1 87 ? 20.916 -0.304 -13.437 1.00 86.62 87 ASP A CA 1
ATOM 701 C C . ASP A 1 87 ? 21.520 0.850 -14.248 1.00 86.62 87 ASP A C 1
ATOM 703 O O . ASP A 1 87 ? 22.472 0.663 -15.017 1.00 86.62 87 ASP A O 1
ATOM 707 N N . ILE A 1 88 ? 20.988 2.066 -14.070 1.00 85.12 88 ILE A N 1
ATOM 708 C CA . ILE A 1 88 ? 21.520 3.269 -14.723 1.00 85.12 88 ILE A CA 1
ATOM 709 C C . ILE A 1 88 ? 22.949 3.524 -14.251 1.00 85.12 88 ILE A C 1
ATOM 711 O O . ILE A 1 88 ? 23.826 3.790 -15.077 1.00 85.12 88 ILE A O 1
ATOM 715 N N . GLN A 1 89 ? 23.194 3.420 -12.946 1.00 91.19 89 GLN A N 1
ATOM 716 C CA . GLN A 1 89 ? 24.500 3.681 -12.366 1.00 91.19 89 GLN A CA 1
ATOM 717 C C . GLN A 1 89 ? 25.534 2.665 -12.860 1.00 91.19 89 GLN A C 1
ATOM 719 O O . GLN A 1 89 ? 26.564 3.067 -13.400 1.00 91.19 89 GLN A O 1
ATOM 724 N N . THR A 1 90 ? 25.209 1.373 -12.822 1.00 92.94 90 THR A N 1
ATOM 725 C CA . THR A 1 90 ? 26.064 0.292 -13.341 1.00 92.94 90 THR A CA 1
ATOM 726 C C . THR A 1 90 ? 26.414 0.511 -14.813 1.00 92.94 90 THR A C 1
ATOM 728 O O . THR A 1 90 ? 27.576 0.406 -15.220 1.00 92.94 90 THR A O 1
ATOM 731 N N . ARG A 1 91 ? 25.422 0.877 -15.636 1.00 89.75 91 ARG A N 1
ATOM 732 C CA . ARG A 1 91 ? 25.646 1.144 -17.063 1.00 89.75 91 ARG A CA 1
ATOM 733 C C . ARG A 1 91 ? 26.515 2.383 -17.284 1.00 89.75 91 ARG A C 1
ATOM 735 O O . ARG A 1 91 ? 27.353 2.383 -18.185 1.00 89.75 91 ARG A O 1
ATOM 742 N N . SER A 1 92 ? 26.349 3.413 -16.454 1.00 94.50 92 SER A N 1
ATOM 743 C CA . SER A 1 92 ? 27.168 4.628 -16.505 1.00 94.50 92 SER A CA 1
ATOM 744 C C . SER A 1 92 ? 28.622 4.364 -16.104 1.00 94.50 92 SER A C 1
ATOM 746 O O . SER A 1 92 ? 29.530 4.818 -16.795 1.00 94.50 92 SER A O 1
ATOM 748 N N . GLU A 1 93 ? 28.860 3.557 -15.067 1.00 95.25 93 GLU A N 1
ATOM 749 C CA . GLU A 1 93 ? 30.201 3.168 -14.621 1.00 95.25 93 GLU A CA 1
ATOM 750 C C . GLU A 1 93 ? 30.918 2.345 -15.695 1.00 95.25 93 GLU A C 1
ATOM 752 O O . GLU A 1 93 ? 32.071 2.621 -16.028 1.00 95.25 93 GLU A O 1
ATOM 757 N N . SER A 1 94 ? 30.219 1.390 -16.319 1.00 93.69 94 SER A N 1
ATOM 758 C CA . SER A 1 94 ? 30.765 0.631 -17.449 1.00 93.69 94 SER A CA 1
ATOM 759 C C . SER A 1 94 ? 31.151 1.531 -18.625 1.00 93.69 94 SER A C 1
ATOM 761 O O . SER A 1 94 ? 32.177 1.293 -19.265 1.00 93.69 94 SER A O 1
ATOM 763 N N . TRP A 1 95 ? 30.342 2.549 -18.930 1.00 92.25 95 TRP A N 1
ATOM 764 C CA . TRP A 1 95 ? 30.629 3.485 -20.015 1.00 92.25 95 TRP A CA 1
ATOM 765 C C . TRP A 1 95 ? 31.836 4.374 -19.695 1.00 92.25 95 TRP A C 1
ATOM 767 O O . TRP A 1 95 ? 32.733 4.504 -20.528 1.00 92.25 95 TRP A O 1
ATOM 777 N N . VAL A 1 96 ? 31.913 4.907 -18.471 1.00 95.62 96 VAL A N 1
ATOM 778 C CA . VAL A 1 96 ? 33.063 5.695 -17.997 1.00 95.62 96 VAL A CA 1
ATOM 779 C C . VAL A 1 96 ? 34.353 4.879 -18.071 1.00 95.62 96 VAL A C 1
ATOM 781 O O . VAL A 1 96 ? 35.338 5.370 -18.613 1.00 95.62 96 VAL A O 1
ATOM 784 N N . ASN A 1 97 ? 34.344 3.622 -17.620 1.00 91.12 97 ASN A N 1
ATOM 785 C CA . ASN A 1 97 ? 35.523 2.750 -17.670 1.00 91.12 97 ASN A CA 1
ATOM 786 C C . ASN A 1 97 ? 36.008 2.487 -19.104 1.00 91.12 97 ASN A C 1
ATOM 788 O O . ASN A 1 97 ? 37.213 2.408 -19.354 1.00 91.12 97 ASN A O 1
ATOM 792 N N . ASN A 1 98 ? 35.081 2.367 -20.058 1.00 94.50 98 ASN A N 1
ATOM 793 C CA . ASN A 1 98 ? 35.425 2.231 -21.471 1.00 94.50 98 ASN A CA 1
ATOM 794 C C . ASN A 1 98 ? 36.098 3.512 -21.992 1.00 94.50 98 ASN A C 1
ATOM 796 O O . ASN A 1 98 ? 37.211 3.459 -22.515 1.00 94.50 98 ASN A O 1
ATOM 800 N N . VAL A 1 99 ? 35.481 4.676 -21.760 1.00 95.62 99 VAL A N 1
ATOM 801 C CA . VAL A 1 99 ? 36.059 5.971 -22.150 1.00 95.62 99 VAL A CA 1
ATOM 802 C C . VAL A 1 99 ? 37.452 6.154 -21.537 1.00 95.62 99 VAL A C 1
ATOM 804 O O . VAL A 1 99 ? 38.394 6.481 -22.257 1.00 95.62 99 VAL A O 1
ATOM 807 N N . ASP A 1 100 ? 37.630 5.859 -20.252 1.00 95.25 100 ASP A N 1
ATOM 808 C CA . ASP A 1 100 ? 38.921 6.006 -19.570 1.00 95.25 100 ASP A CA 1
ATOM 809 C C . ASP A 1 100 ? 39.999 5.069 -20.148 1.00 95.25 100 ASP A C 1
ATOM 811 O O . ASP A 1 100 ? 41.154 5.463 -20.337 1.00 95.25 100 ASP A O 1
ATOM 815 N N . SER A 1 101 ? 39.607 3.853 -20.549 1.00 92.38 101 SER A N 1
ATOM 816 C CA . SER A 1 101 ? 40.486 2.909 -21.253 1.00 92.38 101 SER A CA 1
ATOM 817 C C . SER A 1 101 ? 40.929 3.453 -22.615 1.00 92.38 101 SER A C 1
ATOM 819 O O . SER A 1 101 ? 42.115 3.392 -22.951 1.00 92.38 101 SER A O 1
ATOM 821 N N . THR A 1 102 ? 40.009 4.043 -23.387 1.00 92.62 102 THR A N 1
ATOM 822 C CA . THR A 1 102 ? 40.335 4.655 -24.690 1.00 92.62 102 THR A CA 1
ATOM 823 C C . THR A 1 102 ? 41.240 5.879 -24.548 1.00 92.62 102 THR A C 1
ATOM 825 O O . THR A 1 102 ? 42.217 6.007 -25.286 1.00 92.62 102 THR A O 1
ATOM 828 N N . ILE A 1 103 ? 40.982 6.741 -23.558 1.00 94.31 103 ILE A N 1
ATOM 829 C CA . ILE A 1 103 ? 41.821 7.906 -23.245 1.00 94.31 103 ILE A CA 1
ATOM 830 C C . ILE A 1 103 ? 43.218 7.452 -22.828 1.00 94.31 103 ILE A C 1
ATOM 832 O O . ILE A 1 103 ? 44.219 8.020 -23.277 1.00 94.31 103 ILE A O 1
ATOM 836 N N . THR A 1 104 ? 43.300 6.415 -21.995 1.00 93.25 104 THR A N 1
ATOM 837 C CA . THR A 1 104 ? 44.571 5.837 -21.552 1.00 93.25 104 THR A CA 1
ATOM 838 C C . THR A 1 104 ? 45.363 5.306 -22.740 1.00 93.25 104 THR A C 1
ATOM 840 O O . THR A 1 104 ? 46.554 5.598 -22.865 1.00 93.25 104 THR A O 1
ATOM 843 N N . LEU A 1 105 ? 44.723 4.567 -23.648 1.00 92.94 105 LEU A N 1
ATOM 844 C CA . LEU A 1 105 ? 45.378 4.055 -24.851 1.00 92.94 105 LEU A CA 1
ATOM 845 C C . LEU A 1 105 ? 45.855 5.194 -25.763 1.00 92.94 105 LEU A C 1
ATOM 847 O O . LEU A 1 105 ? 47.021 5.215 -26.158 1.00 92.94 105 LEU A O 1
ATOM 851 N N . ALA A 1 106 ? 44.994 6.175 -26.040 1.00 92.31 106 ALA A N 1
ATOM 852 C CA . ALA A 1 106 ? 45.337 7.341 -26.850 1.00 92.31 106 ALA A CA 1
ATOM 853 C C . ALA A 1 106 ? 46.511 8.126 -26.244 1.00 92.31 106 ALA A C 1
ATOM 855 O O . ALA A 1 106 ? 47.433 8.517 -26.958 1.00 92.31 106 ALA A O 1
ATOM 856 N N . SER A 1 107 ? 46.531 8.286 -24.918 1.00 93.12 107 SER A N 1
ATOM 857 C CA . SER A 1 107 ? 47.633 8.936 -24.204 1.00 93.12 107 SER A CA 1
ATOM 858 C C . SER A 1 107 ? 48.955 8.191 -24.392 1.00 93.12 107 SER A C 1
ATOM 860 O O . SER A 1 107 ? 49.972 8.829 -24.656 1.00 93.12 107 SER A O 1
ATOM 862 N N . HIS A 1 108 ? 48.961 6.855 -24.322 1.00 90.69 108 HIS A N 1
ATOM 863 C CA . HIS A 1 108 ? 50.168 6.059 -24.576 1.00 90.69 108 HIS A CA 1
ATOM 864 C C . HIS A 1 108 ? 50.666 6.198 -26.017 1.00 90.69 108 HIS A C 1
ATOM 866 O O . HIS A 1 108 ? 51.869 6.350 -26.229 1.00 90.69 108 HIS A O 1
ATOM 872 N N . VAL A 1 109 ? 49.761 6.191 -27.001 1.00 88.75 109 VAL A N 1
ATOM 873 C CA . VAL A 1 109 ? 50.115 6.399 -28.414 1.00 88.75 109 VAL A CA 1
ATOM 874 C C . VAL A 1 109 ? 50.725 7.785 -28.616 1.00 88.75 109 VAL A C 1
ATOM 876 O O . VAL A 1 109 ? 51.798 7.901 -29.205 1.00 88.75 109 VAL A O 1
ATOM 879 N N . ILE A 1 110 ? 50.099 8.829 -28.068 1.00 87.88 110 ILE A N 1
ATOM 880 C CA . ILE A 1 110 ? 50.609 10.204 -28.143 1.00 87.88 110 ILE A CA 1
ATOM 881 C C . ILE A 1 110 ? 52.000 10.302 -27.498 1.00 87.88 110 ILE A C 1
ATOM 883 O O . ILE A 1 110 ? 52.912 10.857 -28.106 1.00 87.88 110 ILE A O 1
ATOM 887 N N . GLN A 1 111 ? 52.205 9.715 -26.314 1.00 84.06 111 GLN A N 1
ATOM 888 C CA . GLN A 1 111 ? 53.516 9.694 -25.650 1.00 84.06 111 GLN A CA 1
ATOM 889 C C . GLN A 1 111 ? 54.579 8.948 -26.469 1.00 84.06 111 GLN A C 1
ATOM 891 O O . GLN A 1 111 ? 55.710 9.416 -26.585 1.00 84.06 111 GLN A O 1
ATOM 896 N N . ALA A 1 112 ? 54.230 7.815 -27.080 1.00 80.62 112 ALA A N 1
ATOM 897 C CA . ALA A 1 112 ? 55.144 7.059 -27.934 1.00 80.62 112 ALA A CA 1
ATOM 898 C C . ALA A 1 112 ? 55.539 7.833 -29.203 1.00 80.62 112 ALA A C 1
ATOM 900 O O . ALA A 1 112 ? 56.682 7.731 -29.646 1.00 80.62 112 ALA A O 1
ATOM 901 N N . LEU A 1 113 ? 54.619 8.618 -29.772 1.00 81.75 113 LEU A N 1
ATOM 902 C CA . LEU A 1 113 ? 54.894 9.488 -30.916 1.00 81.75 113 LEU A CA 1
ATOM 903 C C . LEU A 1 113 ? 55.784 10.676 -30.530 1.00 81.75 113 LEU A C 1
ATOM 905 O O . LEU A 1 113 ? 56.744 10.955 -31.241 1.00 81.75 113 LEU A O 1
ATOM 909 N N . ILE A 1 114 ? 55.526 11.319 -29.385 1.00 83.12 114 ILE A N 1
ATOM 910 C CA . ILE A 1 114 ? 56.350 12.429 -28.872 1.00 83.12 114 ILE A CA 1
ATOM 911 C C . ILE A 1 114 ? 57.783 11.958 -28.591 1.00 83.12 114 ILE A C 1
ATOM 913 O O . ILE A 1 114 ? 58.745 12.589 -29.024 1.00 83.12 114 ILE A O 1
ATOM 917 N N . ASN A 1 115 ? 57.942 10.804 -27.938 1.00 73.12 115 ASN A N 1
ATOM 918 C CA . ASN A 1 115 ? 59.260 10.233 -27.635 1.00 73.12 115 ASN A CA 1
ATOM 919 C C . ASN A 1 115 ? 60.027 9.776 -28.895 1.00 73.12 115 ASN A C 1
ATOM 921 O O . ASN A 1 115 ? 61.219 9.484 -28.817 1.00 73.12 115 ASN A O 1
ATOM 925 N N . LYS A 1 116 ? 59.371 9.728 -30.065 1.00 61.03 116 LYS A N 1
ATOM 926 C CA . LYS A 1 116 ? 59.971 9.368 -31.359 1.00 61.03 116 LYS A CA 1
ATOM 927 C C . LYS A 1 116 ? 60.711 10.534 -32.033 1.00 61.03 116 LYS A C 1
ATOM 929 O O . LYS A 1 116 ? 61.462 10.291 -32.974 1.00 61.03 116 LYS A O 1
ATOM 934 N N . GLU A 1 117 ? 60.545 11.773 -31.557 1.00 53.47 117 GLU A N 1
ATOM 935 C CA . GLU A 1 117 ? 61.222 12.967 -32.100 1.00 53.47 117 GLU A CA 1
ATOM 936 C C . GLU A 1 117 ? 62.553 13.316 -31.399 1.00 53.47 117 GLU A C 1
ATOM 938 O O . GLU A 1 117 ? 63.223 14.267 -31.801 1.00 53.47 117 GLU A O 1
ATOM 943 N N . THR A 1 118 ? 62.991 12.551 -30.388 1.00 49.19 118 THR A N 1
ATOM 944 C CA . THR A 1 118 ? 64.159 12.914 -29.557 1.00 49.19 118 THR A CA 1
ATOM 945 C C . THR A 1 118 ? 65.333 11.935 -29.560 1.00 49.19 118 THR A C 1
ATOM 947 O O . THR A 1 118 ? 66.146 12.000 -28.643 1.00 49.19 118 THR A O 1
ATOM 950 N N . GLU A 1 119 ? 65.511 11.085 -30.576 1.00 39.62 119 GLU A N 1
ATOM 951 C CA . GLU A 1 119 ? 66.795 10.386 -30.755 1.00 39.62 119 GLU A CA 1
ATOM 952 C C . GLU A 1 119 ? 67.310 10.445 -32.198 1.00 39.62 119 GLU A C 1
ATOM 954 O O . GLU A 1 119 ? 66.805 9.815 -33.127 1.00 39.62 119 GLU A O 1
ATOM 959 N N . SER A 1 120 ? 68.384 11.216 -32.367 1.00 44.94 120 SER A N 1
ATOM 960 C CA . SER A 1 120 ? 69.292 11.125 -33.500 1.00 44.94 120 SER A CA 1
ATOM 961 C C . SER A 1 120 ? 69.922 9.725 -33.578 1.00 44.94 120 SER A C 1
ATOM 963 O O . SER A 1 120 ? 70.566 9.282 -32.631 1.00 44.94 120 SER A O 1
ATOM 965 N N . SER A 1 121 ? 69.779 9.088 -34.742 1.00 41.38 121 SER A N 1
ATOM 966 C CA . SER A 1 121 ? 70.537 7.939 -35.290 1.00 41.38 121 SER A CA 1
ATOM 967 C C . SER A 1 121 ? 72.041 7.937 -34.897 1.00 41.38 121 SER A C 1
ATOM 969 O O . SER A 1 121 ? 72.597 9.035 -34.805 1.00 41.38 121 SER A O 1
ATOM 971 N N . PRO A 1 122 ? 72.764 6.789 -34.763 1.00 58.94 122 PRO A N 1
ATOM 972 C CA . PRO A 1 122 ? 72.708 5.666 -35.707 1.00 58.94 122 PRO A CA 1
ATOM 973 C C . PRO A 1 122 ? 72.811 4.243 -35.129 1.00 58.94 122 PRO A C 1
ATOM 975 O O . PRO A 1 122 ? 73.657 3.934 -34.296 1.00 58.94 122 PRO A O 1
ATOM 978 N N . GLY A 1 123 ? 72.025 3.325 -35.695 1.00 35.06 123 GLY A N 1
ATOM 979 C CA . GLY A 1 123 ? 72.242 1.888 -35.521 1.00 35.06 123 GLY A CA 1
ATOM 980 C C . GLY A 1 123 ? 70.961 1.075 -35.609 1.00 35.06 123 GLY A C 1
ATOM 981 O O . GLY A 1 123 ? 70.361 0.746 -34.596 1.00 35.06 123 GLY A O 1
ATOM 982 N N . CYS A 1 124 ? 70.553 0.716 -36.826 1.00 44.97 124 CYS A N 1
ATOM 983 C CA . CYS A 1 124 ? 69.561 -0.335 -37.032 1.00 44.97 124 CYS A CA 1
ATOM 984 C C . CYS A 1 124 ? 70.005 -1.635 -36.347 1.00 44.97 124 CYS A C 1
ATOM 986 O O . CYS A 1 124 ? 71.051 -2.181 -36.700 1.00 44.97 124 CYS A O 1
ATOM 988 N N . SER A 1 125 ? 69.159 -2.183 -35.474 1.00 50.50 125 SER A N 1
ATOM 989 C CA . SER A 1 125 ? 68.857 -3.617 -35.454 1.00 50.50 125 SER A CA 1
ATOM 990 C C . SER A 1 125 ? 67.584 -3.892 -34.655 1.00 50.50 125 SER A C 1
ATOM 992 O O . SER A 1 125 ? 67.550 -3.664 -33.452 1.00 50.50 125 SER A O 1
ATOM 994 N N . LEU A 1 126 ? 66.604 -4.480 -35.359 1.00 48.81 126 LEU A N 1
ATOM 995 C CA . LEU A 1 126 ? 65.352 -5.082 -34.874 1.00 48.81 126 LEU A CA 1
ATOM 996 C C . LEU A 1 126 ? 64.299 -4.023 -34.493 1.00 48.81 126 LEU A C 1
ATOM 998 O O . LEU A 1 126 ? 64.378 -3.403 -33.447 1.00 48.81 126 LEU A O 1
ATOM 1002 N N . ILE A 1 127 ? 63.316 -3.708 -35.339 1.00 47.31 127 ILE A N 1
ATOM 1003 C CA . ILE A 1 127 ? 62.311 -4.632 -35.879 1.00 47.31 127 ILE A CA 1
ATOM 1004 C C . ILE A 1 127 ? 62.189 -4.428 -37.396 1.00 47.31 127 ILE A C 1
ATOM 1006 O O . ILE A 1 127 ? 61.698 -3.403 -37.864 1.00 47.31 127 ILE A O 1
ATOM 1010 N N . SER A 1 128 ? 62.619 -5.423 -38.177 1.00 46.91 128 SER A N 1
ATOM 1011 C CA . SER A 1 128 ? 62.209 -5.565 -39.575 1.00 46.91 128 SER A CA 1
ATOM 1012 C C . SER A 1 128 ? 60.769 -6.080 -39.601 1.00 46.91 128 SER A C 1
ATOM 1014 O O . SER A 1 128 ? 60.518 -7.274 -39.738 1.00 46.91 128 SER A O 1
ATOM 1016 N N . GLY A 1 129 ? 59.828 -5.173 -39.390 1.00 37.97 129 GLY A N 1
ATOM 1017 C CA . GLY A 1 129 ? 58.425 -5.372 -39.704 1.00 37.97 129 GLY A CA 1
ATOM 1018 C C . GLY A 1 129 ? 58.065 -4.308 -40.716 1.00 37.97 129 GLY A C 1
ATOM 1019 O O . GLY A 1 129 ? 57.709 -3.197 -40.340 1.00 37.97 129 GLY A O 1
ATOM 1020 N N . SER A 1 130 ? 58.252 -4.612 -41.996 1.00 46.03 130 SER A N 1
ATOM 1021 C CA . SER A 1 130 ? 57.639 -3.840 -43.068 1.00 46.03 130 SER A CA 1
ATOM 1022 C C . SER A 1 130 ? 56.129 -3.950 -42.886 1.00 46.03 130 SER A C 1
ATOM 1024 O O . SER A 1 130 ? 55.559 -4.960 -43.276 1.00 46.03 130 SER A O 1
ATOM 1026 N N . PHE A 1 131 ? 55.486 -2.959 -42.268 1.00 38.09 131 PHE A N 1
ATOM 1027 C CA . PHE A 1 131 ? 54.054 -2.780 -42.465 1.00 38.09 131 PHE A CA 1
ATOM 1028 C C . PHE A 1 131 ? 53.920 -1.913 -43.710 1.00 38.09 131 PHE A C 1
ATOM 1030 O O . PHE A 1 131 ? 53.988 -0.683 -43.673 1.00 38.09 131 PHE A O 1
ATOM 1037 N N . SER A 1 132 ? 53.906 -2.606 -44.847 1.00 41.75 132 SER A N 1
ATOM 1038 C CA . SER A 1 132 ? 53.235 -2.128 -46.043 1.00 41.75 132 SER A CA 1
ATOM 1039 C C . SER A 1 132 ? 51.879 -1.582 -45.620 1.00 41.75 132 SER A C 1
ATOM 1041 O O . SER A 1 132 ? 51.163 -2.196 -44.837 1.00 41.75 132 SER A O 1
ATOM 1043 N N . THR A 1 133 ? 51.592 -0.372 -46.074 1.00 48.75 133 THR A N 1
ATOM 1044 C CA . THR A 1 133 ? 50.264 0.223 -46.038 1.00 48.75 133 THR A CA 1
ATOM 1045 C C . THR A 1 133 ? 49.272 -0.747 -46.659 1.00 48.75 133 THR A C 1
ATOM 1047 O O . THR A 1 133 ? 49.179 -0.808 -47.882 1.00 48.75 133 THR A O 1
ATOM 1050 N N . ASP A 1 134 ? 48.540 -1.458 -45.817 1.00 44.19 134 ASP A N 1
ATOM 1051 C CA . ASP A 1 134 ? 47.297 -2.099 -46.195 1.00 44.19 134 ASP A CA 1
ATOM 1052 C C . ASP A 1 134 ? 46.208 -1.303 -45.465 1.00 44.19 134 ASP A C 1
ATOM 1054 O O . ASP A 1 134 ? 45.897 -1.543 -44.301 1.00 44.19 134 ASP A O 1
ATOM 1058 N N . GLU A 1 135 ? 45.673 -0.274 -46.137 1.00 53.97 135 GLU A N 1
ATOM 1059 C CA . GLU A 1 135 ? 44.534 0.536 -45.653 1.00 53.97 135 GLU A CA 1
ATOM 1060 C C . GLU A 1 135 ? 43.257 -0.300 -45.424 1.00 53.97 135 GLU A C 1
ATOM 1062 O O . GLU A 1 135 ? 42.252 0.207 -44.938 1.00 53.97 135 GLU A O 1
ATOM 1067 N N . GLU A 1 136 ? 43.305 -1.588 -45.753 1.00 54.28 136 GLU A N 1
ATOM 1068 C CA . GLU A 1 136 ? 42.205 -2.543 -45.700 1.00 54.28 136 GLU A CA 1
ATOM 1069 C C . GLU A 1 136 ? 41.979 -3.114 -44.282 1.00 54.28 136 GLU A C 1
ATOM 1071 O O . GLU A 1 136 ? 40.855 -3.470 -43.949 1.00 54.28 136 GLU A O 1
ATOM 1076 N N . GLU A 1 137 ? 42.990 -3.133 -43.395 1.00 48.28 137 GLU A N 1
ATOM 1077 C CA . GLU A 1 137 ? 42.861 -3.720 -42.039 1.00 48.28 137 GLU A CA 1
ATOM 1078 C C . GLU A 1 137 ? 42.361 -2.717 -40.976 1.00 48.28 137 GLU A C 1
ATOM 1080 O O . GLU A 1 137 ? 41.891 -3.105 -39.908 1.00 48.28 137 GLU A O 1
ATOM 1085 N N . LEU A 1 138 ? 42.398 -1.407 -41.262 1.00 50.12 138 LEU A N 1
ATOM 1086 C CA . LEU A 1 138 ? 41.814 -0.384 -40.380 1.00 50.12 138 LEU A CA 1
ATOM 1087 C C . LEU A 1 138 ? 40.291 -0.242 -40.566 1.00 50.12 138 LEU A C 1
ATOM 1089 O O . LEU A 1 138 ? 39.632 0.384 -39.735 1.00 50.12 138 LEU A O 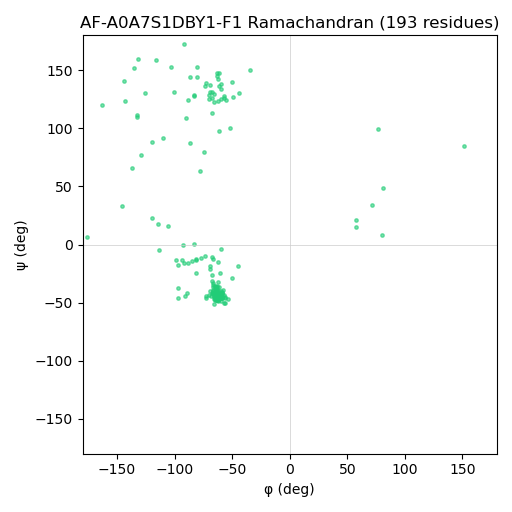1
ATOM 1093 N N . ALA A 1 139 ? 39.737 -0.811 -41.643 1.00 55.97 139 ALA A N 1
ATOM 1094 C CA . ALA A 1 139 ? 38.303 -0.805 -41.921 1.00 55.97 139 ALA A CA 1
ATOM 1095 C C . ALA A 1 139 ? 37.530 -1.692 -40.929 1.00 55.97 139 ALA A C 1
ATOM 1097 O O . ALA A 1 139 ? 36.513 -1.259 -40.398 1.00 55.97 139 ALA A O 1
ATOM 1098 N N . ASP A 1 140 ? 38.078 -2.854 -40.564 1.00 51.50 140 ASP A N 1
ATOM 1099 C CA . ASP A 1 140 ? 37.424 -3.837 -39.678 1.00 51.50 140 ASP A CA 1
ATOM 1100 C C . ASP A 1 140 ? 37.311 -3.350 -38.213 1.00 51.50 140 ASP A C 1
ATOM 1102 O O . ASP A 1 140 ? 36.494 -3.823 -37.428 1.00 51.50 140 ASP A O 1
ATOM 1106 N N . VAL A 1 141 ? 38.112 -2.345 -37.829 1.00 55.22 141 VAL A N 1
ATOM 1107 C CA . VAL A 1 141 ? 38.067 -1.705 -36.496 1.00 55.22 141 VAL A CA 1
ATOM 1108 C C . VAL A 1 141 ? 37.139 -0.476 -36.474 1.00 55.22 141 VAL A C 1
ATOM 1110 O O . VAL A 1 141 ? 36.762 -0.004 -35.399 1.00 55.22 141 VAL A O 1
ATOM 1113 N N . LEU A 1 142 ? 36.768 0.057 -37.644 1.00 57.97 142 LEU A N 1
ATOM 1114 C CA . LEU A 1 142 ? 35.947 1.265 -37.806 1.00 57.97 142 LEU A CA 1
ATOM 1115 C C . LEU A 1 142 ? 34.565 0.991 -38.416 1.00 57.97 142 LEU A C 1
ATOM 1117 O O . LEU A 1 142 ? 33.753 1.918 -38.495 1.00 57.97 142 LEU A O 1
ATOM 1121 N N . GLU A 1 143 ? 34.277 -0.245 -38.827 1.00 60.91 143 GLU A N 1
ATOM 1122 C CA . GLU A 1 143 ? 32.953 -0.621 -39.306 1.00 60.91 143 GLU A CA 1
ATOM 1123 C C . GLU A 1 143 ? 31.944 -0.637 -38.144 1.00 60.91 143 GLU A C 1
ATOM 1125 O O . GLU A 1 143 ? 32.175 -1.261 -37.101 1.00 60.91 143 GLU A O 1
A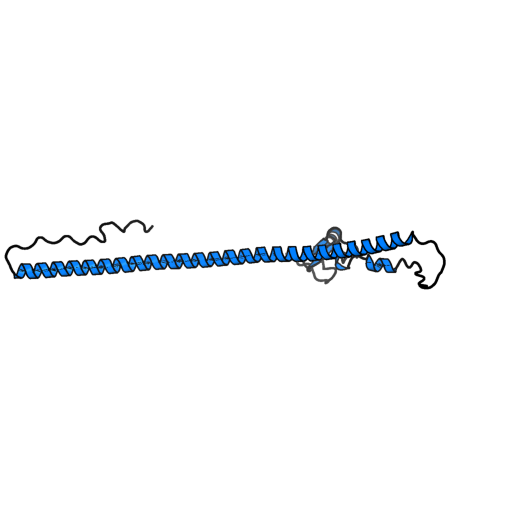TOM 1130 N N . PRO A 1 144 ? 30.828 0.106 -38.268 1.00 62.69 144 PRO A N 1
ATOM 1131 C CA . PRO A 1 144 ? 29.795 0.105 -37.250 1.00 62.69 144 PRO A CA 1
ATOM 1132 C C . PRO A 1 144 ? 29.224 -1.315 -37.120 1.00 62.69 144 PRO A C 1
ATOM 1134 O O . PRO A 1 144 ? 28.944 -1.943 -38.137 1.00 62.69 144 PRO A O 1
ATOM 1137 N N . PRO A 1 145 ? 29.003 -1.817 -35.892 1.00 76.56 145 PRO A N 1
ATOM 1138 C CA . PRO A 1 145 ? 28.404 -3.129 -35.689 1.00 76.56 145 PRO A CA 1
ATOM 1139 C C . PRO A 1 145 ? 27.111 -3.325 -36.495 1.00 76.56 145 PRO A C 1
ATOM 1141 O O . PRO A 1 145 ? 26.259 -2.435 -36.506 1.00 76.56 145 PRO A O 1
ATOM 1144 N N . ASP A 1 146 ? 26.916 -4.518 -37.064 1.00 74.44 146 ASP A N 1
ATOM 1145 C CA . ASP A 1 146 ? 25.800 -4.854 -37.972 1.00 74.44 146 ASP A CA 1
ATOM 1146 C C . ASP A 1 146 ? 24.402 -4.479 -37.447 1.00 74.44 146 ASP A C 1
ATOM 1148 O O . ASP A 1 146 ? 23.492 -4.185 -38.215 1.00 74.44 146 ASP A O 1
ATOM 1152 N N . HIS A 1 147 ? 24.214 -4.454 -36.124 1.00 78.31 147 HIS A N 1
ATOM 1153 C CA . HIS A 1 147 ? 22.941 -4.103 -35.488 1.00 78.31 147 HIS A CA 1
ATOM 1154 C C . HIS A 1 147 ? 22.597 -2.602 -35.544 1.00 78.31 147 HIS A C 1
ATOM 1156 O O . HIS A 1 147 ? 21.484 -2.218 -35.183 1.00 78.31 147 HIS A O 1
ATOM 1162 N N . LEU A 1 148 ? 23.540 -1.750 -35.955 1.00 81.94 148 LEU A N 1
ATOM 1163 C CA . LEU A 1 148 ? 23.330 -0.316 -36.175 1.00 81.94 148 LEU A CA 1
ATOM 1164 C C . LEU A 1 148 ? 22.982 0.003 -37.637 1.00 81.94 148 LEU A C 1
ATOM 1166 O O . LEU A 1 148 ? 22.522 1.111 -37.929 1.00 81.94 148 LEU A O 1
ATOM 1170 N N . ALA A 1 149 ? 23.175 -0.954 -38.545 1.00 88.75 149 ALA A N 1
ATOM 1171 C CA . ALA A 1 149 ? 22.787 -0.833 -39.939 1.00 88.75 149 ALA A CA 1
ATOM 1172 C C . ALA A 1 149 ? 21.326 -1.259 -40.140 1.00 88.75 149 ALA A C 1
ATOM 1174 O O . ALA A 1 149 ? 20.817 -2.181 -39.502 1.00 88.75 149 ALA A O 1
ATOM 1175 N N . CYS A 1 150 ? 20.628 -0.579 -41.043 1.00 89.50 150 CYS A N 1
ATOM 1176 C CA . CYS A 1 150 ? 19.272 -0.936 -41.424 1.00 89.50 150 CYS A CA 1
ATOM 1177 C C . CYS A 1 150 ? 19.302 -2.242 -42.236 1.00 89.50 150 CYS A C 1
ATOM 1179 O O . CYS A 1 150 ? 19.975 -2.290 -43.266 1.00 89.50 150 CYS A O 1
ATOM 1181 N N . PRO A 1 151 ? 18.500 -3.262 -41.888 1.00 88.56 151 PRO A N 1
ATOM 1182 C CA . PRO A 1 151 ? 18.465 -4.523 -42.634 1.00 88.56 151 PRO A CA 1
ATOM 1183 C C . PRO A 1 151 ? 17.999 -4.407 -44.096 1.00 88.56 151 PRO A C 1
ATOM 1185 O O . PRO A 1 151 ? 18.148 -5.351 -44.866 1.00 88.56 151 PRO A O 1
ATOM 1188 N N . ILE A 1 152 ? 17.380 -3.281 -44.476 1.00 89.19 152 ILE A N 1
ATOM 1189 C CA . ILE A 1 152 ? 16.900 -3.023 -45.844 1.00 89.19 152 ILE A CA 1
ATOM 1190 C C . ILE A 1 152 ? 17.980 -2.331 -46.683 1.00 89.19 152 ILE A C 1
ATOM 1192 O O . ILE A 1 152 ? 18.170 -2.691 -47.842 1.00 89.19 152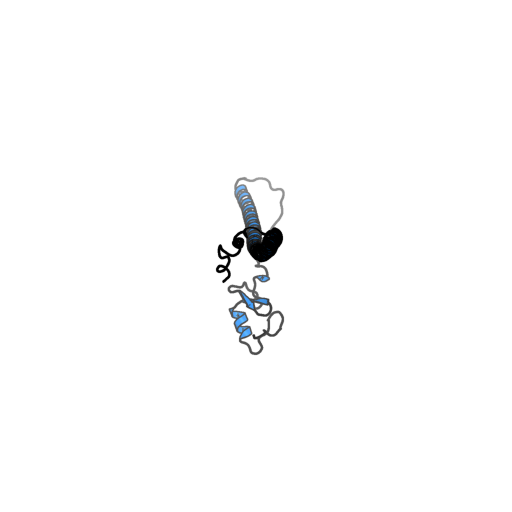 ILE A O 1
ATOM 1196 N N . THR A 1 153 ? 18.662 -1.327 -46.125 1.00 86.81 153 THR A N 1
ATOM 1197 C CA . THR A 1 153 ? 19.634 -0.508 -46.871 1.00 86.81 153 THR A CA 1
ATOM 1198 C C . THR A 1 153 ? 21.070 -0.968 -46.692 1.00 86.81 153 THR A C 1
ATOM 1200 O O . THR A 1 153 ? 21.910 -0.596 -47.501 1.00 86.81 153 THR A O 1
ATOM 1203 N N . MET A 1 154 ? 21.348 -1.774 -45.662 1.00 86.38 154 MET A N 1
ATOM 1204 C CA . MET A 1 154 ? 22.696 -2.147 -45.222 1.00 86.38 154 MET A CA 1
ATOM 1205 C C . MET A 1 154 ? 23.578 -0.934 -44.873 1.00 86.38 154 MET A C 1
ATOM 1207 O O . MET A 1 154 ? 24.799 -1.031 -44.858 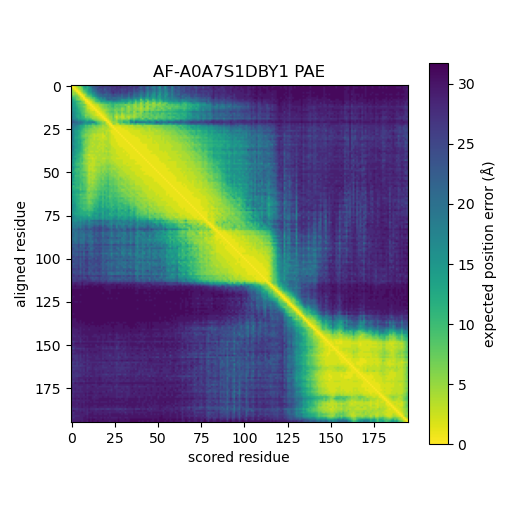1.00 86.38 154 MET A O 1
ATOM 1211 N N . GLU A 1 155 ? 22.959 0.211 -44.580 1.00 86.56 155 GLU A N 1
ATOM 1212 C CA . GLU A 1 155 ? 23.628 1.452 -44.181 1.00 86.56 155 GLU A CA 1
ATOM 1213 C C . GLU A 1 155 ? 23.237 1.831 -42.750 1.00 86.56 155 GLU A C 1
ATOM 1215 O O . GLU A 1 155 ? 22.190 1.412 -42.248 1.00 86.56 155 GLU A O 1
ATOM 1220 N N . LEU A 1 156 ? 24.066 2.646 -42.094 1.00 87.75 156 LEU A N 1
ATOM 1221 C CA . LEU A 1 156 ? 23.827 3.122 -40.731 1.00 87.75 156 LEU A CA 1
ATOM 1222 C C . LEU A 1 156 ? 22.477 3.856 -40.620 1.00 87.75 156 LEU A C 1
ATOM 1224 O O . LEU A 1 156 ? 22.210 4.793 -41.373 1.00 87.75 156 LEU A O 1
ATOM 1228 N N . MET A 1 157 ? 21.647 3.456 -39.652 1.00 89.56 157 MET A N 1
ATOM 1229 C CA . MET A 1 157 ? 20.343 4.083 -39.409 1.00 89.56 157 MET A CA 1
ATOM 1230 C C . MET A 1 157 ? 20.496 5.504 -38.856 1.00 89.56 157 MET A C 1
ATOM 1232 O O . MET A 1 157 ? 21.203 5.730 -37.875 1.00 89.56 157 MET A O 1
ATOM 1236 N N . THR A 1 158 ? 19.773 6.450 -39.447 1.00 92.25 158 THR A N 1
ATOM 1237 C CA . THR A 1 158 ? 19.633 7.830 -38.966 1.00 92.25 158 THR A CA 1
ATOM 1238 C C . THR A 1 158 ? 18.346 8.012 -38.150 1.00 92.25 158 THR A C 1
ATOM 1240 O O . THR A 1 158 ? 18.374 8.707 -37.134 1.00 92.25 158 THR A O 1
ATOM 1243 N N . ASP A 1 159 ? 17.236 7.367 -38.537 1.00 93.44 159 ASP A N 1
ATOM 1244 C CA . ASP A 1 159 ? 15.948 7.398 -37.815 1.00 93.44 159 ASP A CA 1
ATOM 1245 C C . ASP A 1 159 ? 15.417 5.965 -37.577 1.00 93.44 159 ASP A C 1
ATOM 1247 O O . ASP A 1 159 ? 14.524 5.484 -38.285 1.00 93.44 159 ASP A O 1
ATOM 1251 N N . PRO A 1 160 ? 15.990 5.242 -36.589 1.00 92.75 160 PRO A N 1
ATOM 1252 C CA . PRO A 1 160 ? 15.627 3.860 -36.298 1.00 92.75 160 PRO A CA 1
ATOM 1253 C C . PRO A 1 160 ? 14.195 3.745 -35.753 1.00 92.75 160 PRO A C 1
ATOM 1255 O O . PRO A 1 160 ? 13.837 4.346 -34.738 1.00 92.75 160 PRO A O 1
ATOM 1258 N N . VAL A 1 161 ? 13.381 2.901 -36.388 1.00 92.25 161 VAL A N 1
ATOM 1259 C CA . VAL A 1 161 ? 11.999 2.591 -36.002 1.00 92.25 161 VAL A CA 1
ATOM 1260 C C . VAL A 1 161 ? 11.832 1.086 -35.841 1.00 92.25 161 VAL A C 1
ATOM 1262 O O . VAL A 1 161 ? 12.187 0.315 -36.729 1.00 92.25 161 VAL A O 1
ATOM 1265 N N . MET A 1 162 ? 11.254 0.670 -34.716 1.00 91.62 162 MET A N 1
ATOM 1266 C CA . MET A 1 162 ? 10.912 -0.728 -34.462 1.00 91.62 162 MET A CA 1
ATOM 1267 C C . MET A 1 162 ? 9.567 -1.075 -35.110 1.00 91.62 162 MET A C 1
ATOM 1269 O O . MET A 1 162 ? 8.581 -0.366 -34.893 1.00 91.62 162 MET A O 1
ATOM 1273 N N . ALA A 1 163 ? 9.523 -2.148 -35.899 1.00 87.62 163 ALA A N 1
ATOM 1274 C CA . ALA A 1 163 ? 8.287 -2.678 -36.475 1.00 87.62 163 ALA A CA 1
ATOM 1275 C C . ALA A 1 163 ? 7.658 -3.763 -35.574 1.00 87.62 163 ALA A C 1
ATOM 1277 O O . ALA A 1 163 ? 8.240 -4.171 -34.568 1.00 87.62 163 ALA A O 1
ATOM 1278 N N . SER A 1 164 ? 6.447 -4.229 -35.909 1.00 86.25 164 SER A N 1
ATOM 1279 C CA . SER A 1 164 ? 5.704 -5.219 -35.102 1.00 86.25 164 SER A CA 1
ATOM 1280 C C . SER A 1 164 ? 6.345 -6.610 -35.058 1.00 86.25 164 SER A C 1
ATOM 1282 O O . SER A 1 164 ? 5.989 -7.423 -34.213 1.00 86.25 164 SER A O 1
ATOM 1284 N N . ASP A 1 165 ? 7.331 -6.867 -35.914 1.00 84.31 165 ASP A N 1
ATOM 1285 C CA . ASP A 1 165 ? 8.159 -8.074 -35.913 1.00 84.31 165 ASP A CA 1
ATOM 1286 C C . ASP A 1 165 ? 9.333 -8.014 -34.916 1.00 84.31 165 ASP A C 1
ATOM 1288 O O . ASP A 1 165 ? 10.129 -8.951 -34.848 1.00 84.31 165 ASP A O 1
ATOM 1292 N N . GLY A 1 166 ? 9.472 -6.914 -34.165 1.00 87.44 166 GLY A N 1
ATOM 1293 C CA . GLY A 1 166 ? 10.523 -6.721 -33.167 1.00 87.44 166 GLY A CA 1
ATOM 1294 C C . GLY A 1 166 ? 11.886 -6.310 -33.732 1.00 87.44 166 GLY A C 1
ATOM 1295 O O . GLY A 1 166 ? 12.854 -6.264 -32.973 1.00 87.44 166 GLY A O 1
ATOM 1296 N N . HIS A 1 167 ? 11.981 -5.996 -35.028 1.00 89.75 167 HIS A N 1
ATOM 1297 C CA . HIS A 1 167 ? 13.221 -5.549 -35.665 1.00 89.75 167 HIS A CA 1
ATOM 1298 C C . HIS A 1 167 ? 13.230 -4.034 -35.901 1.00 89.75 167 HIS A C 1
ATOM 1300 O O . HIS A 1 167 ? 12.184 -3.399 -36.055 1.00 89.75 167 HIS A O 1
ATOM 1306 N N . THR A 1 168 ? 14.432 -3.454 -35.935 1.00 92.38 168 THR A N 1
ATOM 1307 C CA . THR A 1 168 ? 14.648 -2.018 -36.152 1.00 92.38 168 THR A CA 1
ATOM 1308 C C . THR A 1 168 ? 15.042 -1.753 -37.601 1.00 92.38 168 THR A C 1
ATOM 1310 O O . THR A 1 168 ? 15.948 -2.391 -38.134 1.00 92.38 168 THR A O 1
ATOM 1313 N N . TYR A 1 169 ? 14.372 -0.789 -38.224 1.00 92.00 169 TYR A N 1
ATOM 1314 C CA . TYR A 1 169 ? 14.584 -0.379 -39.607 1.00 92.00 169 TYR A CA 1
ATOM 1315 C C . TYR A 1 169 ? 14.708 1.142 -39.703 1.00 92.00 169 TYR A C 1
ATOM 1317 O O . TYR A 1 169 ? 14.208 1.869 -38.851 1.00 92.00 169 TYR A O 1
ATOM 1325 N N . GLU A 1 170 ? 15.302 1.634 -40.784 1.00 95.12 170 GLU A N 1
ATOM 1326 C CA . GLU A 1 170 ? 15.244 3.053 -41.139 1.00 95.12 170 GLU A CA 1
ATOM 1327 C C . GLU A 1 170 ? 13.808 3.455 -41.526 1.00 95.12 170 GLU A C 1
ATOM 1329 O O . GLU A 1 170 ? 13.168 2.777 -42.347 1.00 95.12 170 GLU A O 1
ATOM 1334 N N . ARG A 1 171 ? 13.301 4.561 -40.962 1.00 93.06 171 ARG A N 1
ATOM 1335 C CA . ARG A 1 171 ? 11.898 4.991 -41.106 1.00 93.06 171 ARG A CA 1
ATOM 1336 C C . ARG A 1 171 ? 11.470 5.102 -42.564 1.00 93.06 171 ARG A C 1
ATOM 1338 O O . ARG A 1 171 ? 10.401 4.611 -42.931 1.00 93.06 171 ARG A O 1
ATOM 1345 N N . GLU A 1 172 ? 12.290 5.747 -43.388 1.00 92.44 172 GLU A N 1
ATOM 1346 C CA . GLU A 1 172 ? 11.952 6.043 -44.784 1.00 92.44 172 GLU A CA 1
ATOM 1347 C C . GLU A 1 172 ? 11.733 4.773 -45.617 1.00 92.44 172 GLU A C 1
ATOM 1349 O O . GLU A 1 172 ? 10.892 4.751 -46.519 1.00 92.44 172 GLU A O 1
ATOM 1354 N N . TYR A 1 173 ? 12.449 3.697 -45.291 1.00 91.25 173 TYR A N 1
ATOM 1355 C CA . TYR A 1 173 ? 12.414 2.445 -46.042 1.00 91.25 173 TYR A CA 1
ATOM 1356 C C . TYR A 1 173 ? 11.322 1.507 -45.537 1.00 91.25 173 TYR A C 1
ATOM 1358 O O . TYR A 1 173 ? 10.582 0.937 -46.342 1.00 91.25 173 TYR A O 1
ATOM 1366 N N . ILE A 1 174 ? 11.142 1.391 -44.218 1.00 91.62 174 ILE A N 1
ATOM 1367 C CA . ILE A 1 174 ? 10.073 0.548 -43.670 1.00 91.62 174 ILE A CA 1
ATOM 1368 C C . ILE A 1 174 ? 8.684 1.102 -44.008 1.00 91.62 174 ILE A C 1
ATOM 1370 O O . ILE A 1 174 ? 7.767 0.334 -44.292 1.00 91.62 174 ILE A O 1
ATOM 1374 N N . GLN A 1 175 ? 8.527 2.426 -44.097 1.00 90.75 175 GLN A N 1
ATOM 1375 C CA . GLN A 1 175 ? 7.279 3.047 -44.553 1.00 90.75 175 GLN A CA 1
ATOM 1376 C C . GLN A 1 175 ? 6.930 2.689 -46.003 1.00 90.75 175 GLN A C 1
ATOM 1378 O O . GLN A 1 175 ? 5.756 2.480 -46.316 1.00 90.75 175 GLN A O 1
ATOM 1383 N N . GLN A 1 176 ? 7.925 2.573 -46.887 1.00 88.38 176 GLN A N 1
ATOM 1384 C CA . GLN A 1 176 ? 7.704 2.135 -48.269 1.00 88.38 176 GLN A CA 1
ATOM 1385 C C . GLN A 1 176 ? 7.257 0.672 -48.324 1.00 88.38 176 GLN A C 1
ATOM 1387 O O . GLN A 1 176 ? 6.311 0.348 -49.044 1.00 88.38 176 GLN A O 1
ATOM 1392 N N . VAL A 1 177 ? 7.876 -0.196 -47.515 1.00 88.38 177 VAL A N 1
ATOM 1393 C CA . VAL A 1 177 ? 7.487 -1.611 -47.397 1.00 88.38 177 VAL A CA 1
ATOM 1394 C C . VAL A 1 177 ? 6.056 -1.742 -46.865 1.00 88.38 177 VAL A C 1
ATOM 1396 O O . VAL A 1 177 ? 5.266 -2.507 -47.416 1.00 88.38 177 VAL A O 1
ATOM 1399 N N . LEU A 1 178 ? 5.694 -0.955 -45.847 1.00 88.50 178 LEU A N 1
ATOM 1400 C CA . LEU A 1 178 ? 4.346 -0.927 -45.266 1.00 88.50 178 LEU A CA 1
ATOM 1401 C C . LEU A 1 178 ? 3.283 -0.355 -46.216 1.00 88.50 178 LEU A C 1
ATOM 1403 O O . LEU A 1 178 ? 2.115 -0.726 -46.129 1.00 88.50 178 LEU A O 1
ATOM 1407 N N . SER A 1 179 ? 3.683 0.504 -47.155 1.00 86.06 179 SER A N 1
ATOM 1408 C CA . SER A 1 179 ? 2.787 1.073 -48.170 1.00 86.06 179 SER A CA 1
ATOM 1409 C C . SER A 1 179 ? 2.462 0.096 -49.311 1.00 86.06 179 SER A C 1
ATOM 1411 O O . SER A 1 179 ? 1.560 0.360 -50.110 1.00 86.06 179 SER A O 1
ATOM 1413 N N . ALA A 1 180 ? 3.177 -1.030 -49.415 1.00 83.75 180 ALA A N 1
ATOM 1414 C CA . ALA A 1 180 ? 2.958 -2.027 -50.455 1.00 83.75 180 ALA A CA 1
ATOM 1415 C C . ALA A 1 180 ? 1.773 -2.966 -50.129 1.00 83.75 180 ALA A C 1
ATOM 1417 O O . ALA A 1 180 ? 1.573 -3.365 -48.978 1.00 83.75 180 ALA A O 1
ATOM 1418 N N . PRO A 1 181 ? 0.992 -3.403 -51.138 1.00 74.69 181 PRO A N 1
ATOM 1419 C CA . PRO A 1 181 ? -0.062 -4.390 -50.931 1.00 74.69 181 PRO A CA 1
ATOM 1420 C C . PRO A 1 181 ? 0.560 -5.749 -50.564 1.00 74.69 181 PRO A C 1
ATOM 1422 O O . PRO A 1 181 ? 1.192 -6.393 -51.400 1.00 74.69 181 PRO A O 1
ATOM 1425 N N . ASN A 1 182 ? 0.326 -6.204 -49.326 1.00 76.62 182 ASN A N 1
ATOM 1426 C CA . ASN A 1 182 ? 0.990 -7.336 -48.647 1.00 76.62 182 ASN A CA 1
ATOM 1427 C C . ASN A 1 182 ? 2.362 -7.014 -48.036 1.00 76.62 182 ASN A C 1
ATOM 1429 O O . ASN A 1 182 ? 3.306 -7.786 -48.210 1.00 76.62 182 ASN A O 1
ATOM 1433 N N . ALA A 1 183 ? 2.447 -5.917 -47.285 1.00 81.81 183 ALA A N 1
ATOM 1434 C CA . ALA A 1 183 ? 3.603 -5.616 -46.454 1.00 81.81 183 ALA A CA 1
ATOM 1435 C C . ALA A 1 183 ? 4.011 -6.817 -45.577 1.00 81.81 183 ALA A C 1
ATOM 1437 O O . ALA A 1 183 ? 3.193 -7.407 -44.860 1.00 81.81 183 ALA A O 1
ATOM 1438 N N . ARG A 1 184 ? 5.286 -7.189 -45.670 1.00 85.69 184 ARG A N 1
ATOM 1439 C CA . ARG A 1 184 ? 5.913 -8.286 -44.931 1.00 85.69 184 ARG A CA 1
ATOM 1440 C C . ARG A 1 184 ? 7.258 -7.838 -44.389 1.00 85.69 184 ARG A C 1
ATOM 1442 O O . ARG A 1 184 ? 7.904 -6.994 -45.009 1.00 85.69 184 ARG A O 1
ATOM 1449 N N . SER A 1 185 ? 7.676 -8.441 -43.282 1.00 86.44 185 SER A N 1
ATOM 1450 C CA . SER A 1 185 ? 9.001 -8.237 -42.714 1.00 86.44 185 SER A CA 1
ATOM 1451 C C . SER A 1 185 ? 10.081 -8.584 -43.741 1.00 86.44 185 SER A C 1
ATOM 1453 O O . SER A 1 185 ? 10.086 -9.706 -44.258 1.00 86.44 185 SER A O 1
ATOM 1455 N N . PRO A 1 186 ? 11.023 -7.671 -44.024 1.00 85.62 186 PRO A N 1
ATOM 1456 C CA . PRO A 1 186 ? 12.190 -7.968 -44.852 1.00 85.62 186 PRO A CA 1
ATOM 1457 C C . PRO A 1 186 ? 13.080 -9.081 -44.281 1.00 85.62 186 PRO A C 1
ATOM 1459 O O . PRO A 1 186 ? 13.796 -9.727 -45.041 1.00 85.62 186 PRO A O 1
ATOM 1462 N N . LEU A 1 187 ? 13.035 -9.309 -42.962 1.00 84.44 187 LEU A N 1
ATOM 1463 C CA . LEU A 1 187 ? 13.885 -10.281 -42.270 1.00 84.44 187 LEU A CA 1
ATOM 1464 C C . LEU A 1 187 ? 13.188 -11.622 -42.046 1.00 84.44 187 LEU A C 1
ATOM 1466 O O . LEU A 1 187 ? 13.773 -12.670 -42.315 1.00 84.44 187 LEU A O 1
ATOM 1470 N N . THR A 1 188 ? 11.941 -11.608 -41.572 1.00 84.19 188 THR A N 1
ATOM 1471 C CA . THR A 1 188 ? 11.221 -12.844 -41.216 1.00 84.19 188 THR A CA 1
ATOM 1472 C C . THR A 1 188 ? 10.269 -13.318 -42.311 1.00 84.19 188 THR A C 1
ATOM 1474 O O . THR A 1 188 ? 9.804 -14.455 -42.275 1.00 84.19 188 THR A O 1
ATOM 1477 N N . ASN A 1 189 ? 9.982 -12.472 -43.310 1.00 83.56 189 ASN A N 1
ATOM 1478 C CA . ASN A 1 189 ? 8.975 -12.704 -44.353 1.00 83.56 189 ASN A CA 1
ATOM 1479 C C . ASN A 1 189 ? 7.551 -12.943 -43.801 1.00 83.56 189 ASN A C 1
ATOM 1481 O O . ASN A 1 189 ? 6.648 -13.400 -44.514 1.00 83.56 189 ASN A O 1
ATOM 1485 N N . GLU A 1 190 ? 7.324 -12.614 -42.531 1.00 85.06 190 GLU A N 1
ATOM 1486 C CA . GLU A 1 190 ? 6.011 -12.660 -41.899 1.00 85.06 190 GLU A CA 1
ATOM 1487 C C . GLU A 1 190 ? 5.207 -11.412 -42.264 1.00 85.06 190 GLU A C 1
ATOM 1489 O O . GLU A 1 190 ? 5.762 -10.371 -42.610 1.00 85.06 190 GLU A O 1
ATOM 1494 N N . LYS A 1 191 ? 3.875 -11.514 -42.261 1.00 84.38 191 LYS A N 1
ATOM 1495 C CA . LYS A 1 191 ? 3.026 -10.341 -42.499 1.00 84.38 191 LYS A CA 1
ATOM 1496 C C . LYS A 1 191 ? 3.061 -9.455 -41.264 1.00 84.38 191 LYS A C 1
ATOM 1498 O O . LYS A 1 191 ? 2.913 -9.972 -40.164 1.00 84.38 191 LYS A O 1
ATOM 1503 N N . PHE A 1 192 ? 3.180 -8.147 -41.463 1.00 80.25 192 PHE A N 1
ATOM 1504 C CA . PHE A 1 192 ? 2.978 -7.212 -40.364 1.00 80.25 192 PHE A CA 1
ATOM 1505 C C . PHE A 1 192 ? 1.536 -7.347 -39.864 1.00 80.25 192 PHE A C 1
ATOM 1507 O O . PHE A 1 192 ? 0.589 -7.268 -40.656 1.00 80.25 192 PHE A O 1
ATOM 1514 N N . GLU A 1 193 ? 1.376 -7.627 -38.571 1.00 71.94 193 GLU A N 1
ATOM 1515 C CA . GLU A 1 193 ? 0.066 -7.640 -37.927 1.00 71.94 193 GLU A CA 1
ATOM 1516 C C . GLU A 1 193 ? -0.485 -6.209 -37.930 1.00 71.94 193 GLU A C 1
ATOM 1518 O O . GLU A 1 193 ? 0.180 -5.273 -37.484 1.00 71.94 193 GLU A O 1
ATOM 1523 N N . ASN A 1 194 ? -1.669 -6.039 -38.520 1.00 56.62 194 ASN A N 1
ATOM 1524 C CA . ASN A 1 194 ? -2.430 -4.799 -38.440 1.00 56.62 194 ASN A CA 1
ATOM 1525 C C . ASN A 1 194 ? -3.334 -4.912 -37.210 1.00 56.62 194 ASN A C 1
ATOM 1527 O O . ASN A 1 194 ? -4.297 -5.681 -37.266 1.00 56.62 194 ASN A O 1
ATOM 1531 N N . ASP A 1 195 ? -3.034 -4.164 -36.151 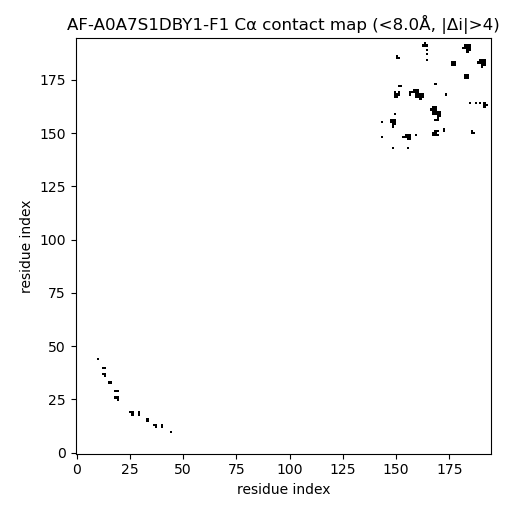1.00 43.84 195 ASP A N 1
ATOM 1532 C CA . ASP A 1 195 ? -3.993 -3.879 -35.074 1.00 43.84 195 ASP A CA 1
ATOM 1533 C C . ASP A 1 195 ? -4.924 -2.716 -35.460 1.00 43.84 195 ASP A C 1
ATOM 1535 O O . ASP A 1 195 ? -4.423 -1.691 -35.985 1.00 43.84 195 ASP A O 1
#

pLDDT: mean 80.12, std 17.51, range [35.06, 97.88]

InterPro domains:
  IPR003613 U-box domain [PF04564] (145-193)
  IPR003613 U-box domain [PS51698] (143-195)
  IPR003613 U-box domain [SM00504] (147-194)
  IPR013083 Zinc finger, RING/FYVE/PHD-type [G3DSA:3.30.40.10] (138-195)
  IPR052085 WD repeat, SAM and U-box domain-containing [PTHR46573] (77-194)

Organism: Cyclophora tenuis (NCBI:txid216820)

Foldseek 3Di:
DPPPDPPPPLLDQDDQDDQDPDDPVVNVVSVVVVVVSVVVSVVSVVVVVVVVVVVVVVVVVVVVVVVVVVVVVVVVVVVVVVVVVVVVVVVVVVVVVVVVVVVVVVVVVVVVVVVVVPDDDDDDDDDPDPPDDPVPVVCVVVDDPQLQAAPVPSHGAPAWDAAQVRHTHRPVVLVVLVPDDQRADPPPRHGRDDD

Solvent-accessible surface area (backbone atoms only — not comparable to full-atom values): 12093 Å² total; per-residue (Å²): 143,86,89,82,74,88,50,88,66,82,81,55,80,79,84,80,77,83,83,79,84,92,50,71,71,59,44,56,53,48,52,51,52,52,49,52,52,51,50,50,51,50,50,54,49,51,52,51,50,52,50,54,50,52,54,51,48,53,52,51,52,53,50,50,55,52,48,54,52,51,54,50,53,52,51,56,53,49,52,56,53,50,53,57,49,52,53,52,49,54,54,50,52,54,49,50,53,50,53,52,51,52,52,52,51,51,50,51,52,50,51,55,56,60,64,64,78,74,68,84,81,88,78,94,77,85,80,93,67,85,76,71,90,59,82,70,69,62,46,77,79,67,57,76,61,74,89,54,30,12,83,86,75,74,40,75,48,88,52,74,37,74,49,91,86,76,48,63,31,31,48,80,58,50,53,54,46,61,71,40,96,82,32,47,40,94,85,77,67,43,67,65,79,84,129

Radius of gyration: 45.93 Å; Cα contacts (8 Å, |Δi|>4): 77; chains: 1; bounding box: 113×26×113 Å

Nearest PDB structures (foldseek):
  7xed-assembly1_C  TM=9.345E-01  e=2.384E-04  Oryza sativa Japonica Group
  2c2v-assembly2_U  TM=8.252E-01  e=1.922E-03  Mus musculus
  2c2l-assembly4_D  TM=7.323E-01  e=3.354E-03  Mus musculus
  8x7i-assembly1_L  TM=8.218E-01  e=1.174E-02  Homo sapiens